Protein AF-A0A2M9ZJU6-F1 (afdb_monomer_lite)

pLDDT: mean 76.6, std 21.66, range [35.5, 98.19]

Organism: NCBI:txid2023191

St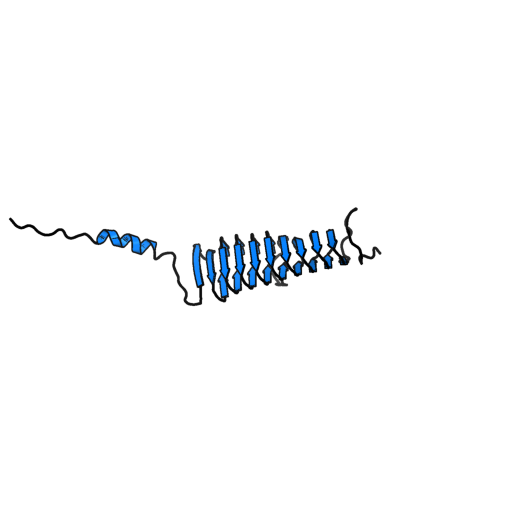ructure (mmCIF, N/CA/C/O backbone):
data_AF-A0A2M9ZJU6-F1
#
_entry.id   AF-A0A2M9ZJU6-F1
#
loop_
_atom_site.group_PDB
_atom_site.id
_atom_site.type_symbol
_atom_site.label_atom_id
_atom_site.label_alt_id
_atom_site.label_comp_id
_atom_site.label_asym_id
_atom_site.label_entity_id
_atom_site.label_seq_id
_atom_site.pdbx_PDB_ins_code
_atom_site.Cartn_x
_atom_site.Cartn_y
_atom_site.Cartn_z
_atom_site.occupancy
_atom_site.B_iso_or_equiv
_atom_site.auth_seq_id
_atom_site.auth_comp_id
_atom_site.auth_asym_id
_atom_site.auth_atom_id
_atom_site.pdbx_PDB_model_num
ATOM 1 N N . MET A 1 1 ? -40.969 -22.665 65.599 1.00 39.91 1 MET A N 1
ATOM 2 C CA . MET A 1 1 ? -39.686 -22.694 64.856 1.00 39.91 1 MET A CA 1
ATOM 3 C C . MET A 1 1 ? -39.986 -22.546 63.367 1.00 39.91 1 MET A C 1
ATOM 5 O O . MET A 1 1 ? -40.631 -23.411 62.797 1.00 39.91 1 MET A O 1
ATOM 9 N N . LYS A 1 2 ? -39.630 -21.402 62.769 1.00 35.53 2 LYS A N 1
ATOM 10 C CA . LYS A 1 2 ? -40.062 -20.954 61.432 1.00 35.53 2 LYS A CA 1
ATOM 11 C C . LYS A 1 2 ? -38.833 -20.944 60.507 1.00 35.53 2 LYS A C 1
ATOM 13 O O . LYS A 1 2 ? -37.994 -20.059 60.640 1.00 35.53 2 LYS A O 1
ATOM 18 N N . LYS A 1 3 ? -38.681 -21.938 59.622 1.00 38.75 3 LYS A N 1
ATOM 19 C CA . LYS A 1 3 ? -37.612 -21.964 58.600 1.00 38.75 3 LYS A CA 1
ATOM 20 C C . LYS A 1 3 ? -38.075 -21.150 57.387 1.00 38.75 3 LYS A C 1
ATOM 22 O O . LYS A 1 3 ? -38.985 -21.572 56.684 1.00 38.75 3 LYS A O 1
ATOM 27 N N . ARG A 1 4 ? -37.481 -19.972 57.163 1.00 35.50 4 ARG A N 1
ATOM 28 C CA . ARG A 1 4 ? -37.633 -19.217 55.905 1.00 35.50 4 ARG A CA 1
ATOM 29 C C . ARG A 1 4 ? -36.643 -19.774 54.868 1.00 35.50 4 ARG A C 1
ATOM 31 O O . ARG A 1 4 ? -35.482 -19.972 55.233 1.00 35.50 4 ARG A O 1
ATOM 38 N N . PRO A 1 5 ? -37.045 -20.021 53.610 1.00 37.78 5 PRO A N 1
ATOM 39 C CA . PRO A 1 5 ? -36.106 -20.352 52.546 1.00 37.78 5 PRO A CA 1
ATOM 40 C C . PRO A 1 5 ? -35.263 -19.124 52.170 1.00 37.78 5 PRO A C 1
ATOM 42 O O . PRO A 1 5 ? -35.738 -17.988 52.189 1.00 37.78 5 PRO A O 1
ATOM 45 N N . LYS A 1 6 ? -33.984 -19.374 51.880 1.00 37.59 6 LYS A N 1
ATOM 46 C CA . LYS A 1 6 ? -32.965 -18.375 51.547 1.00 37.59 6 LYS A CA 1
ATOM 47 C C . LYS A 1 6 ? -33.336 -17.677 50.232 1.00 37.59 6 LYS A C 1
ATOM 49 O O . LYS A 1 6 ? -33.419 -18.334 49.200 1.00 37.59 6 LYS A O 1
ATOM 54 N N . GLN A 1 7 ? -33.537 -16.359 50.272 1.00 43.34 7 GLN A N 1
ATOM 55 C CA . GLN A 1 7 ? -33.565 -15.525 49.070 1.00 43.34 7 GLN A CA 1
ATOM 56 C C . GLN A 1 7 ? -32.164 -15.540 48.451 1.00 43.34 7 GLN A C 1
ATOM 58 O O . GLN A 1 7 ? -31.199 -15.079 49.060 1.00 43.34 7 GLN A O 1
ATOM 63 N N . PHE A 1 8 ? -32.054 -16.127 47.263 1.00 39.31 8 PHE A N 1
ATOM 64 C CA . PHE A 1 8 ? -30.844 -16.090 46.456 1.00 39.31 8 PHE A CA 1
ATOM 65 C C . PHE A 1 8 ? -30.731 -14.678 45.867 1.00 39.31 8 PHE A C 1
ATOM 67 O O . PHE A 1 8 ? -31.590 -14.242 45.104 1.00 39.31 8 PHE A O 1
ATOM 74 N N . SER A 1 9 ? -29.727 -13.930 46.320 1.00 39.28 9 SER A N 1
ATOM 75 C CA . SER A 1 9 ? -29.508 -12.529 45.965 1.00 39.28 9 SER A CA 1
ATOM 76 C C . SER A 1 9 ? -29.064 -12.420 44.504 1.00 39.28 9 SER A C 1
ATOM 78 O O . SER A 1 9 ? -27.919 -12.712 44.166 1.00 39.28 9 SER A O 1
ATOM 80 N N . ILE A 1 10 ? -29.986 -11.995 43.637 1.00 47.38 10 ILE A N 1
ATOM 81 C CA . ILE A 1 10 ? -29.777 -11.718 42.201 1.00 47.38 10 ILE A CA 1
ATOM 82 C C . ILE A 1 10 ? -28.808 -10.530 41.978 1.00 47.38 10 ILE A C 1
ATOM 84 O O . ILE A 1 10 ? -28.356 -10.276 40.863 1.00 47.38 10 ILE A O 1
ATOM 88 N N . THR A 1 11 ? -28.384 -9.848 43.046 1.00 47.59 11 THR A N 1
ATOM 89 C CA . THR A 1 11 ? -27.479 -8.687 43.027 1.00 47.59 11 THR A CA 1
ATOM 90 C C . THR A 1 11 ? -26.082 -8.989 42.462 1.00 47.59 11 THR A C 1
ATOM 92 O O . THR A 1 11 ? -25.372 -8.065 42.079 1.00 47.59 11 THR A O 1
ATOM 95 N N . PHE A 1 12 ? -25.682 -10.261 42.342 1.00 46.25 12 PHE A N 1
ATOM 96 C CA . PHE A 1 12 ? -24.373 -10.640 41.789 1.00 46.25 12 PHE A CA 1
ATOM 97 C C . PHE A 1 12 ? -24.347 -10.818 40.258 1.00 46.25 12 PHE A C 1
ATOM 99 O O . PHE A 1 12 ? -23.269 -10.953 39.688 1.00 46.25 12 PHE A O 1
ATOM 106 N N . LEU A 1 13 ? -25.503 -10.786 39.576 1.00 47.44 13 LEU A N 1
ATOM 107 C CA . LEU A 1 13 ? -25.582 -10.902 38.108 1.00 47.44 13 LEU A CA 1
ATOM 108 C C . LEU A 1 13 ? -25.624 -9.543 37.382 1.00 47.44 13 LEU A C 1
ATOM 110 O O . LEU A 1 13 ? -25.437 -9.483 36.169 1.00 47.44 13 LEU A O 1
ATOM 114 N N . LEU A 1 14 ? -25.848 -8.448 38.116 1.00 51.44 14 LEU A N 1
ATOM 115 C CA . LEU A 1 14 ? -25.952 -7.095 37.563 1.00 51.44 14 LEU A CA 1
ATOM 116 C C . LEU A 1 14 ? -24.627 -6.434 37.112 1.00 51.44 14 LEU A C 1
ATOM 118 O O . LEU A 1 14 ? -24.694 -5.617 36.193 1.00 51.44 14 LEU A O 1
ATOM 122 N N . PRO A 1 15 ? -23.428 -6.745 37.659 1.00 50.91 15 PRO A N 1
ATOM 123 C CA . PRO A 1 15 ? -22.206 -6.090 37.191 1.00 50.91 15 PRO A CA 1
ATOM 124 C C . PRO A 1 15 ? -21.675 -6.677 35.873 1.00 50.91 15 PRO A C 1
ATOM 126 O O . PRO A 1 15 ? -20.896 -6.012 35.196 1.00 50.91 15 PRO A O 1
ATOM 129 N N . LEU A 1 16 ? -22.128 -7.868 35.451 1.00 48.03 16 LEU A N 1
ATOM 130 C CA . LEU A 1 16 ? -21.744 -8.429 34.149 1.00 48.03 16 LEU A CA 1
ATOM 131 C C . LEU A 1 16 ? -22.413 -7.683 32.985 1.00 48.03 16 LEU A C 1
ATOM 133 O O . LEU A 1 16 ? -21.800 -7.507 31.941 1.00 48.03 16 LEU A O 1
ATOM 137 N N . LEU A 1 17 ? -23.639 -7.185 33.174 1.00 48.12 17 LEU A N 1
ATOM 138 C CA . LEU A 1 17 ? -24.369 -6.428 32.151 1.00 48.12 17 LEU A CA 1
ATOM 139 C C . LEU A 1 17 ? -23.789 -5.026 31.908 1.00 48.12 17 LEU A C 1
ATOM 141 O O . LEU A 1 17 ? -23.959 -4.490 30.819 1.00 48.12 17 LEU A O 1
ATOM 145 N N . PHE A 1 18 ? -23.067 -4.432 32.863 1.00 43.22 18 PHE A N 1
ATOM 146 C CA . PHE A 1 18 ? -22.459 -3.109 32.667 1.00 43.22 18 PHE A CA 1
ATOM 147 C C . PHE A 1 18 ? -21.150 -3.145 31.864 1.00 43.22 18 PHE A C 1
ATOM 149 O O . PHE A 1 18 ? -20.876 -2.200 31.131 1.00 43.22 18 PHE A O 1
ATOM 156 N N . ILE A 1 19 ? -20.382 -4.240 31.916 1.00 50.50 19 ILE A N 1
ATOM 157 C CA . ILE A 1 19 ? -19.141 -4.379 31.127 1.00 50.50 19 ILE A CA 1
ATOM 158 C C . ILE A 1 19 ? -19.455 -4.610 29.636 1.00 50.50 19 ILE A C 1
ATOM 160 O O . ILE A 1 19 ? -18.689 -4.208 28.767 1.00 50.50 19 ILE A O 1
ATOM 164 N N . VAL A 1 20 ? -20.619 -5.186 29.318 1.00 45.59 20 VAL A N 1
ATOM 165 C CA . VAL A 1 20 ? -21.027 -5.484 27.930 1.00 45.59 20 VAL A CA 1
ATOM 166 C C . VAL A 1 20 ? -21.628 -4.258 27.218 1.00 45.59 20 VAL A C 1
ATOM 168 O O . VAL A 1 20 ? -21.686 -4.221 25.993 1.00 45.59 20 VAL A O 1
ATOM 171 N N . ASN A 1 21 ? -22.011 -3.210 27.954 1.00 41.12 21 ASN A N 1
ATOM 172 C CA . ASN A 1 21 ? -22.662 -2.021 27.388 1.00 41.12 21 ASN A CA 1
ATOM 173 C C . ASN A 1 21 ? -21.696 -0.922 26.896 1.00 41.12 21 ASN A C 1
ATOM 175 O O . ASN A 1 21 ? -22.155 0.151 26.514 1.00 41.12 21 ASN A O 1
ATOM 179 N N . CYS A 1 22 ? -20.378 -1.169 26.863 1.00 49.16 22 CYS A N 1
ATOM 180 C CA . CYS A 1 22 ? -19.384 -0.161 26.462 1.00 49.16 22 CYS A CA 1
ATOM 181 C C . CYS A 1 22 ? -18.653 -0.449 25.133 1.00 49.16 22 CYS A C 1
ATOM 183 O O . CYS A 1 22 ? -17.723 0.273 24.786 1.00 49.16 22 CYS A O 1
ATOM 185 N N . SER A 1 23 ? -19.007 -1.494 24.368 1.00 46.75 23 SER A N 1
ATOM 186 C CA . SER A 1 23 ? -18.198 -1.850 23.175 1.00 46.75 23 SER A CA 1
ATOM 187 C C . SER A 1 23 ? -18.941 -2.444 21.981 1.00 46.75 23 SER A C 1
ATOM 189 O O . SER A 1 23 ? -18.295 -2.853 21.022 1.00 46.75 23 SER A O 1
ATOM 191 N N . PHE A 1 24 ? -20.271 -2.489 21.987 1.00 44.94 24 PHE A N 1
ATOM 192 C CA . PHE A 1 24 ? -21.028 -3.067 20.875 1.00 44.94 24 PHE A CA 1
ATOM 193 C C . PHE A 1 24 ? -22.092 -2.095 20.379 1.00 44.94 24 PHE A C 1
ATOM 195 O O . PHE A 1 24 ? -23.268 -2.195 20.711 1.00 44.94 24 PHE A O 1
ATOM 202 N N . TRP A 1 25 ? -21.672 -1.148 19.545 1.00 43.72 25 TRP A N 1
ATOM 203 C CA . TRP A 1 25 ? -22.602 -0.478 18.643 1.00 43.72 25 TRP A CA 1
ATOM 204 C C . TRP A 1 25 ? -22.718 -1.325 17.376 1.00 43.72 25 TRP A C 1
ATOM 206 O O . TRP A 1 25 ? -21.943 -1.189 16.432 1.00 43.72 25 TRP A O 1
ATOM 216 N N . VAL A 1 26 ? -23.678 -2.251 17.382 1.00 38.66 26 VAL A N 1
ATOM 217 C CA . VAL A 1 26 ? -24.119 -2.953 16.171 1.00 38.66 26 VAL A CA 1
ATOM 218 C C . VAL A 1 26 ? -24.946 -1.960 15.354 1.00 38.66 26 VAL A C 1
ATOM 220 O O . VAL A 1 26 ? -26.145 -1.815 15.576 1.00 38.66 26 VAL A O 1
ATOM 223 N N . TYR A 1 27 ? -24.313 -1.240 14.429 1.00 46.88 27 TYR A N 1
ATOM 224 C CA . TYR A 1 27 ? -25.054 -0.536 13.383 1.00 46.88 27 TYR A CA 1
ATOM 225 C C . TYR A 1 27 ? -25.528 -1.566 12.349 1.00 46.88 27 TYR A C 1
ATOM 227 O O . TYR A 1 27 ? -24.705 -2.343 11.854 1.00 46.88 27 TYR A O 1
ATOM 235 N N . PRO A 1 28 ? -26.822 -1.602 11.988 1.00 49.47 28 PRO A N 1
ATOM 236 C CA . PRO A 1 28 ? -27.321 -2.532 10.994 1.00 49.47 28 PRO A CA 1
ATOM 237 C C . PRO A 1 28 ? -27.065 -1.971 9.594 1.00 49.47 28 PRO A C 1
ATOM 239 O O . PRO A 1 28 ? -28.001 -1.635 8.891 1.00 49.47 28 PRO A O 1
ATOM 242 N N . GLU A 1 29 ? -25.799 -1.899 9.184 1.00 53.81 29 GLU A N 1
ATOM 243 C CA . GLU A 1 29 ? -25.418 -1.920 7.766 1.00 53.81 29 GLU A CA 1
ATOM 244 C C . GLU A 1 29 ? -24.201 -2.851 7.605 1.00 53.81 29 GLU A C 1
ATOM 246 O O . GLU A 1 29 ? -23.057 -2.446 7.420 1.00 53.81 29 GLU A O 1
ATOM 251 N N . TYR A 1 30 ? -24.496 -4.149 7.745 1.00 59.47 30 TYR A N 1
ATOM 252 C CA . TYR A 1 30 ? -23.710 -5.310 7.300 1.00 59.47 30 TYR A CA 1
ATOM 253 C C . TYR A 1 30 ? -22.305 -5.528 7.898 1.00 59.47 30 TYR A C 1
ATOM 255 O O . TYR A 1 30 ? -21.437 -6.054 7.198 1.00 59.47 30 TYR A O 1
ATOM 263 N N . GLY A 1 31 ? -22.057 -5.202 9.173 1.00 68.56 31 GLY A N 1
ATOM 264 C CA . GLY A 1 31 ? -20.740 -5.447 9.777 1.00 68.56 31 GLY A CA 1
ATOM 265 C C . GLY A 1 31 ? -20.653 -5.430 11.307 1.00 68.56 31 GLY A C 1
ATOM 266 O O . GLY A 1 31 ? -21.562 -4.972 11.992 1.00 68.56 31 GLY A O 1
ATOM 267 N N . VAL A 1 32 ? -19.528 -5.924 11.836 1.00 84.56 32 VAL A N 1
ATOM 268 C CA . VAL A 1 32 ? -19.136 -5.881 13.255 1.00 84.56 32 VAL A CA 1
ATOM 269 C C . VAL A 1 32 ? -17.906 -4.993 13.393 1.00 84.56 32 VAL A C 1
ATOM 271 O O . VAL A 1 32 ? -16.879 -5.263 12.773 1.00 84.56 32 VAL A O 1
ATOM 274 N N . ARG A 1 33 ? -17.982 -3.959 14.234 1.00 86.19 33 ARG A N 1
ATOM 275 C CA . ARG A 1 33 ? -16.855 -3.059 14.509 1.00 86.19 33 ARG A CA 1
ATOM 276 C C . ARG A 1 33 ? -16.560 -3.019 15.999 1.00 86.19 33 ARG A C 1
ATOM 278 O O . ARG A 1 33 ? -17.483 -2.904 16.800 1.00 86.19 33 ARG A O 1
ATOM 285 N N . VAL A 1 34 ? -15.284 -3.107 16.359 1.00 89.81 34 VAL A N 1
ATOM 286 C CA . VAL A 1 34 ? -14.816 -3.054 17.747 1.00 89.81 34 VAL A CA 1
ATOM 287 C C . VAL A 1 34 ? -13.964 -1.797 17.921 1.00 89.81 34 VAL A C 1
ATOM 289 O O . VAL A 1 34 ? -12.799 -1.791 17.504 1.00 89.81 34 VAL A O 1
ATOM 292 N N . PRO A 1 35 ? -14.528 -0.722 18.495 1.00 90.06 35 PRO A N 1
ATOM 293 C CA . PRO A 1 35 ? -13.778 0.486 18.800 1.00 90.06 35 PRO A CA 1
ATOM 294 C C . PRO A 1 35 ? -12.870 0.267 20.018 1.00 90.06 35 PRO A C 1
ATOM 296 O O . PRO A 1 35 ? -13.228 -0.450 20.951 1.00 90.06 35 PRO A O 1
ATOM 299 N N . VAL A 1 36 ? -11.703 0.910 20.016 1.00 89.75 36 VAL A N 1
ATOM 300 C CA . VAL A 1 36 ? -10.786 0.974 21.176 1.00 89.75 36 VAL A CA 1
ATOM 301 C C . VAL A 1 36 ? -10.593 2.397 21.692 1.00 89.75 36 VAL A C 1
ATOM 303 O O . VAL A 1 36 ? -1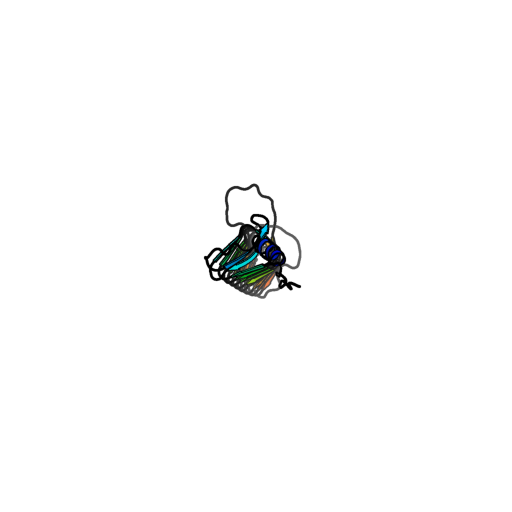0.285 2.589 22.864 1.00 89.75 36 VAL A O 1
ATOM 306 N N . ALA A 1 37 ? -10.794 3.387 20.825 1.00 89.12 37 ALA A N 1
ATOM 307 C CA . ALA A 1 37 ? -10.833 4.805 21.150 1.00 89.12 37 ALA A CA 1
ATOM 308 C C . ALA A 1 37 ? -11.712 5.527 20.118 1.00 89.12 37 ALA A C 1
ATOM 310 O O . ALA A 1 37 ? -12.090 4.940 19.099 1.00 89.12 37 ALA A O 1
ATOM 311 N N . ASP A 1 38 ? -12.021 6.799 20.357 1.00 86.12 38 ASP A N 1
ATOM 312 C CA . ASP A 1 38 ? -12.810 7.603 19.423 1.00 86.12 38 ASP A CA 1
ATOM 313 C C . ASP A 1 38 ? -12.154 7.635 18.035 1.00 86.12 38 ASP A C 1
ATOM 315 O O . ASP A 1 38 ? -11.010 8.058 17.869 1.00 86.12 38 ASP A O 1
ATOM 319 N N . GLY A 1 39 ? -12.878 7.136 17.028 1.00 83.81 39 GLY A N 1
ATOM 320 C CA . GLY A 1 39 ? -12.398 7.054 15.644 1.00 83.81 39 GLY A CA 1
ATOM 321 C C . GLY A 1 39 ? -11.331 5.983 15.379 1.00 83.81 39 GLY A C 1
ATOM 322 O O . GLY A 1 39 ? -10.830 5.914 14.255 1.00 83.81 39 GLY A O 1
ATOM 323 N N . VAL A 1 40 ? -10.992 5.148 16.370 1.00 90.25 40 VAL A N 1
ATOM 324 C CA . VAL A 1 40 ? -10.006 4.065 16.249 1.00 90.25 40 VAL A CA 1
ATOM 325 C C . VAL A 1 40 ? -10.673 2.711 16.465 1.00 90.25 40 VAL A C 1
ATOM 327 O O . VAL A 1 40 ? -11.151 2.392 17.556 1.00 90.25 40 VAL A O 1
ATOM 330 N N . GLU A 1 41 ? -10.650 1.883 15.428 1.00 91.62 41 GLU A N 1
ATOM 331 C CA . GLU A 1 41 ? -11.219 0.537 15.435 1.00 91.62 41 GLU A CA 1
ATOM 332 C C . GLU A 1 41 ? -10.104 -0.517 15.465 1.00 91.62 41 GLU A C 1
ATOM 334 O O . GLU A 1 41 ? -9.176 -0.475 14.657 1.00 91.62 41 GLU A O 1
ATOM 339 N N . ALA A 1 42 ? -10.188 -1.481 16.386 1.00 92.25 42 ALA A N 1
ATOM 340 C CA . ALA A 1 42 ? -9.279 -2.631 16.422 1.00 92.25 42 ALA A CA 1
ATOM 341 C C . ALA A 1 42 ? -9.736 -3.762 15.493 1.00 92.25 42 ALA A C 1
ATOM 343 O O . ALA A 1 42 ? -8.916 -4.514 14.964 1.00 92.25 42 ALA A O 1
ATOM 344 N N . LEU A 1 43 ? -11.047 -3.882 15.285 1.00 92.62 43 LEU A N 1
ATOM 345 C CA . LEU A 1 43 ? -11.638 -4.841 14.362 1.00 92.62 43 LEU A CA 1
ATOM 346 C C . LEU A 1 43 ? -12.725 -4.153 13.543 1.00 92.62 43 LEU A C 1
ATOM 348 O O . LEU A 1 43 ? -13.635 -3.562 14.120 1.00 92.62 43 LEU A O 1
ATOM 352 N N . ASN A 1 44 ? -12.662 -4.278 12.221 1.00 91.69 44 ASN A N 1
ATOM 353 C CA . ASN A 1 44 ? -13.747 -3.894 11.321 1.00 91.69 44 ASN A CA 1
ATOM 354 C C . ASN A 1 44 ? -14.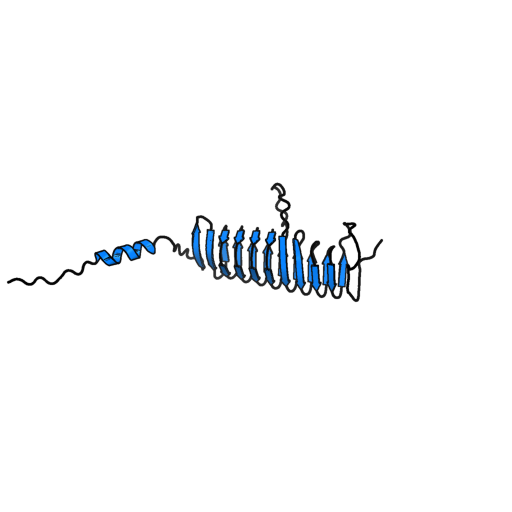062 -5.054 10.374 1.00 91.69 44 ASN A C 1
ATOM 356 O O . ASN A 1 44 ? -13.339 -5.299 9.412 1.00 91.69 44 ASN A O 1
ATOM 360 N N . LEU A 1 45 ? -15.153 -5.755 10.648 1.00 92.00 45 LEU A N 1
ATOM 361 C CA . LEU A 1 45 ? -15.732 -6.756 9.767 1.00 92.00 45 LEU A CA 1
ATOM 362 C C . LEU A 1 45 ? -16.904 -6.126 9.025 1.00 92.00 45 LEU A C 1
ATOM 364 O O . LEU A 1 45 ? -17.838 -5.650 9.661 1.00 92.00 45 LEU A O 1
ATOM 368 N N . ASN A 1 46 ? -16.902 -6.163 7.700 1.00 88.75 46 ASN A N 1
ATOM 369 C CA . ASN A 1 46 ? -18.040 -5.749 6.884 1.00 88.75 46 ASN A CA 1
ATOM 370 C C . ASN A 1 46 ? -18.275 -6.760 5.760 1.00 88.75 46 ASN A C 1
ATOM 372 O O . ASN A 1 46 ? -17.348 -7.408 5.292 1.00 88.75 46 ASN A O 1
ATOM 376 N N . LEU A 1 47 ? -19.523 -6.939 5.334 1.00 86.62 47 LEU A N 1
ATOM 377 C CA . LEU A 1 47 ? -19.834 -7.861 4.243 1.00 86.62 47 LEU A CA 1
ATOM 378 C C . LEU A 1 47 ? -19.568 -7.208 2.883 1.00 86.62 47 LEU A C 1
ATOM 380 O O . LEU A 1 47 ? -18.894 -7.782 2.034 1.00 86.62 47 LEU A O 1
ATOM 384 N N . ILE A 1 48 ? -20.107 -6.002 2.688 1.00 87.50 48 ILE A N 1
ATOM 385 C CA . ILE A 1 48 ? -20.091 -5.300 1.399 1.00 87.50 48 ILE A CA 1
ATOM 386 C C . ILE A 1 48 ? -19.216 -4.055 1.478 1.00 87.50 48 ILE A C 1
ATOM 388 O O . ILE A 1 48 ? -18.339 -3.886 0.638 1.00 87.50 48 ILE A O 1
ATOM 392 N N . TYR A 1 49 ? -19.448 -3.196 2.470 1.00 88.44 49 TYR A N 1
ATOM 393 C CA . TYR A 1 49 ? -18.786 -1.903 2.583 1.00 88.44 49 TYR A CA 1
ATOM 394 C C . TYR A 1 49 ? -18.536 -1.545 4.046 1.00 88.44 49 TYR A C 1
ATOM 396 O O . TYR A 1 49 ? -19.449 -1.589 4.872 1.00 88.44 49 TYR A O 1
ATOM 404 N N . GLY A 1 50 ? -17.307 -1.153 4.364 1.00 86.00 50 GLY A N 1
ATOM 405 C CA . GLY A 1 50 ? -16.922 -0.640 5.670 1.00 86.00 50 GLY A CA 1
ATOM 406 C C . GLY A 1 50 ? -16.031 0.582 5.527 1.00 86.00 50 GLY A C 1
ATOM 407 O O . GLY A 1 50 ? -14.992 0.525 4.876 1.00 86.00 50 GLY A O 1
ATOM 408 N N . LYS A 1 51 ? -16.428 1.677 6.180 1.00 90.88 51 LYS A N 1
ATOM 409 C CA . LYS A 1 51 ? -15.648 2.913 6.276 1.00 90.88 51 LYS A CA 1
ATOM 410 C C . LYS A 1 51 ? -15.253 3.177 7.721 1.00 90.88 51 LYS A C 1
ATOM 412 O O . LYS A 1 51 ? -16.132 3.229 8.585 1.00 90.88 51 LYS A O 1
ATOM 417 N N . SER A 1 52 ? -13.965 3.400 7.946 1.00 90.88 52 SER A N 1
ATOM 418 C CA . SER A 1 52 ? -13.380 3.696 9.257 1.00 90.88 52 SER A CA 1
ATOM 419 C C . SER A 1 52 ? -12.446 4.889 9.148 1.00 90.88 52 SER A C 1
ATOM 421 O O . SER A 1 52 ? -11.802 5.069 8.126 1.00 90.88 52 SER A O 1
ATOM 423 N N . HIS A 1 53 ? -12.311 5.693 10.196 1.00 92.81 53 HIS A N 1
ATOM 424 C CA . HIS A 1 53 ? -11.302 6.752 10.181 1.00 92.81 53 HIS A CA 1
ATOM 425 C C . HIS A 1 53 ? -9.906 6.133 10.351 1.00 92.81 53 HIS A C 1
ATOM 427 O O . HIS A 1 53 ? -9.095 6.123 9.424 1.00 92.81 53 HIS A O 1
ATOM 433 N N . THR A 1 54 ? -9.668 5.499 11.499 1.00 94.12 54 THR A N 1
ATOM 434 C CA . THR A 1 54 ? -8.410 4.818 11.806 1.00 94.12 54 THR A CA 1
ATOM 435 C C . THR A 1 54 ? -8.670 3.361 12.166 1.00 94.12 54 THR A C 1
ATOM 437 O O . THR A 1 54 ? -9.500 3.063 13.023 1.00 94.12 54 THR A O 1
ATOM 440 N N . ILE A 1 55 ? -7.933 2.444 11.545 1.00 94.94 55 ILE A N 1
ATOM 441 C CA . ILE A 1 55 ? -7.927 1.024 11.910 1.00 94.94 55 ILE A CA 1
ATOM 442 C C . ILE A 1 55 ? -6.585 0.719 12.563 1.00 94.94 55 ILE A C 1
ATOM 444 O O . ILE A 1 55 ? -5.555 0.820 11.906 1.00 94.94 55 ILE A O 1
ATOM 448 N N . ALA A 1 56 ? -6.593 0.341 13.835 1.00 96.38 56 ALA A N 1
ATOM 449 C CA . ALA A 1 56 ? -5.420 -0.092 14.589 1.00 96.38 56 ALA A CA 1
ATOM 450 C C . ALA A 1 56 ? -5.559 -1.580 14.938 1.00 96.38 56 ALA A C 1
ATOM 452 O O . ALA A 1 56 ? -5.761 -1.956 16.092 1.00 96.38 56 ALA A O 1
ATOM 453 N N . GLY A 1 57 ? -5.531 -2.428 13.912 1.00 95.12 57 GLY A N 1
ATOM 454 C CA . GLY A 1 57 ? -5.791 -3.855 14.046 1.00 95.12 57 GLY A CA 1
ATOM 455 C C . GLY A 1 57 ? -6.128 -4.497 12.709 1.00 95.12 57 GLY A C 1
ATOM 456 O O . GLY A 1 57 ? -5.348 -4.393 11.766 1.00 95.12 57 GLY A O 1
ATOM 457 N N . VAL A 1 58 ? -7.265 -5.186 12.623 1.00 96.12 58 VAL A N 1
ATOM 458 C CA . VAL A 1 58 ? -7.634 -5.972 11.437 1.00 96.12 58 VAL A CA 1
ATOM 459 C C . VAL A 1 58 ? -8.956 -5.496 10.856 1.00 96.12 58 VAL A C 1
ATOM 461 O O . VAL A 1 58 ? -9.931 -5.288 11.574 1.00 96.12 58 VAL A O 1
ATOM 464 N N . SER A 1 59 ? -9.017 -5.376 9.535 1.00 95.81 59 SER A N 1
ATOM 465 C CA . SER A 1 59 ? -10.261 -5.139 8.818 1.00 95.81 59 SER A CA 1
ATOM 466 C C . SER A 1 59 ? -10.452 -6.162 7.706 1.00 95.81 59 SER A C 1
ATOM 468 O O . SER A 1 59 ? -9.526 -6.450 6.949 1.00 95.81 59 SER A O 1
ATOM 470 N N . VAL A 1 60 ? -11.643 -6.755 7.649 1.00 96.06 60 VAL A N 1
ATOM 471 C CA . VAL A 1 60 ? -12.010 -7.780 6.669 1.00 96.06 60 VAL A CA 1
ATOM 472 C C . VAL A 1 60 ? -13.356 -7.427 6.058 1.00 96.06 60 VAL A C 1
ATOM 474 O O . VAL A 1 60 ? -14.317 -7.191 6.790 1.00 96.06 60 VAL A O 1
ATOM 477 N N . GLY A 1 61 ? -13.447 -7.447 4.730 1.00 92.81 61 GLY A N 1
ATOM 478 C CA . GLY A 1 61 ? -14.724 -7.240 4.060 1.00 92.81 61 GLY A CA 1
ATOM 479 C C . GLY A 1 61 ? -14.657 -7.062 2.555 1.00 92.81 61 GLY A C 1
ATOM 480 O O . GLY A 1 61 ? -13.594 -7.197 1.962 1.00 92.81 61 GLY A O 1
ATOM 481 N N . GLY A 1 62 ? -15.798 -6.801 1.917 1.00 92.50 62 GLY A N 1
ATOM 482 C CA . GLY A 1 62 ? -15.865 -6.582 0.471 1.00 92.50 62 GLY A CA 1
ATOM 483 C C . GLY A 1 62 ? -15.072 -5.342 0.051 1.00 92.50 62 GLY A C 1
ATOM 484 O O . GLY A 1 62 ? -14.062 -5.449 -0.646 1.00 92.50 62 GLY A O 1
ATOM 485 N N . PHE A 1 63 ? -15.516 -4.178 0.515 1.00 93.75 63 PHE A N 1
ATOM 486 C CA . PHE A 1 63 ? -14.892 -2.881 0.286 1.00 93.75 63 PHE A CA 1
ATOM 487 C C . PHE A 1 63 ? -14.494 -2.254 1.624 1.00 93.75 63 PHE A C 1
ATOM 489 O O . PHE A 1 63 ? -15.357 -1.925 2.437 1.00 93.75 63 PHE A O 1
ATOM 496 N N . ASN A 1 64 ? -13.194 -2.064 1.846 1.00 93.81 64 ASN A N 1
ATOM 497 C CA . ASN A 1 64 ? -12.663 -1.486 3.080 1.00 93.81 64 ASN A CA 1
ATOM 498 C C . ASN A 1 64 ? -12.044 -0.111 2.813 1.00 93.81 64 ASN A C 1
ATOM 500 O O . ASN A 1 64 ? -10.979 -0.022 2.204 1.00 93.81 64 ASN A O 1
ATOM 504 N N . GLU A 1 65 ? -12.640 0.952 3.341 1.00 94.44 65 GLU A N 1
ATOM 505 C CA . GLU A 1 65 ? -12.127 2.322 3.262 1.00 94.44 65 GLU A CA 1
ATOM 506 C C . GLU A 1 65 ? -11.615 2.780 4.628 1.00 94.44 65 GLU A C 1
ATOM 508 O O . GLU A 1 65 ? -12.321 2.664 5.633 1.00 94.44 65 GLU A O 1
ATOM 513 N N . SER A 1 66 ? -10.398 3.328 4.686 1.00 93.56 66 SER A N 1
ATOM 514 C CA . SER A 1 66 ? -10.009 4.130 5.847 1.00 93.56 66 SER A CA 1
ATOM 515 C C . SER A 1 66 ? -9.086 5.297 5.540 1.00 93.56 66 SER A C 1
ATOM 517 O O . SER A 1 66 ? -8.449 5.339 4.493 1.00 93.56 66 SER A O 1
ATOM 519 N N . ASP A 1 67 ? -8.991 6.252 6.460 1.00 94.69 67 ASP A N 1
ATOM 520 C CA . ASP A 1 67 ? -7.982 7.305 6.355 1.00 94.69 67 ASP A CA 1
ATOM 521 C C . ASP A 1 67 ? -6.611 6.757 6.759 1.00 94.69 67 ASP A C 1
ATOM 523 O O . ASP A 1 67 ? -5.643 6.901 6.018 1.00 94.69 67 ASP A O 1
ATOM 527 N N . SER A 1 68 ? -6.532 6.049 7.885 1.00 94.88 68 SER A N 1
ATOM 528 C CA . SER A 1 68 ? -5.286 5.438 8.356 1.00 94.88 68 SER A CA 1
ATOM 529 C C . SER A 1 68 ? -5.474 3.961 8.694 1.00 94.88 68 SER A C 1
ATOM 531 O O . SER A 1 68 ? -6.473 3.565 9.298 1.00 94.88 68 SER A O 1
ATOM 533 N N . LEU A 1 69 ? -4.514 3.130 8.301 1.00 96.19 69 LEU A N 1
ATOM 534 C CA . LEU A 1 69 ? -4.409 1.725 8.684 1.00 96.19 69 LEU A CA 1
ATOM 535 C C . LEU A 1 69 ? -3.083 1.502 9.410 1.00 96.19 69 LEU A C 1
ATOM 537 O O . LEU A 1 69 ? -2.028 1.808 8.873 1.00 96.19 69 LEU A O 1
ATOM 541 N N . TYR A 1 70 ? -3.154 0.894 10.585 1.00 96.75 70 TYR A N 1
ATOM 542 C CA . TYR A 1 70 ? -2.043 0.368 11.364 1.00 96.75 70 TYR A CA 1
ATOM 543 C C . TYR A 1 70 ? -2.350 -1.098 11.677 1.00 96.75 70 TYR A C 1
ATOM 545 O O . TYR A 1 70 ? -2.964 -1.408 12.698 1.00 96.75 70 TYR A O 1
ATOM 553 N N . GLY A 1 71 ? -1.995 -2.006 10.768 1.00 96.50 71 GLY A N 1
ATOM 554 C CA . GLY A 1 71 ? -2.291 -3.432 10.925 1.00 96.50 71 GLY A CA 1
ATOM 555 C C . GLY A 1 71 ? -2.567 -4.142 9.605 1.00 96.50 71 GLY A C 1
ATOM 556 O O . GLY A 1 71 ? -1.733 -4.096 8.705 1.00 96.50 71 GLY A O 1
ATOM 557 N N . ALA A 1 72 ? -3.699 -4.841 9.494 1.00 97.69 72 ALA A N 1
ATOM 558 C CA . ALA A 1 72 ? -4.020 -5.657 8.328 1.00 97.69 72 ALA A CA 1
ATOM 559 C C . ALA A 1 72 ? -5.398 -5.348 7.726 1.00 97.69 72 ALA A C 1
ATOM 561 O O . ALA A 1 72 ? -6.386 -5.221 8.447 1.00 97.69 72 ALA A O 1
ATOM 562 N N . LYS A 1 73 ? -5.478 -5.297 6.394 1.00 97.44 73 LYS A N 1
ATOM 563 C CA . LYS A 1 73 ? -6.736 -5.269 5.634 1.00 97.44 73 LYS A CA 1
ATOM 564 C C . LYS A 1 73 ? -6.825 -6.455 4.686 1.00 97.44 73 LYS A C 1
ATOM 566 O O . LYS A 1 73 ? -5.870 -6.738 3.967 1.00 97.44 73 LYS A O 1
ATOM 571 N N . VAL A 1 74 ? -7.982 -7.105 4.649 1.00 97.56 74 VAL A N 1
ATOM 572 C CA . VAL A 1 74 ? -8.297 -8.168 3.693 1.00 97.56 74 VAL A CA 1
ATOM 573 C C . VAL A 1 74 ? -9.635 -7.862 3.036 1.00 97.56 74 VAL A C 1
ATOM 575 O O . VAL A 1 74 ? -10.648 -7.720 3.718 1.00 97.56 74 VAL A O 1
ATOM 578 N N . GLY A 1 75 ? -9.669 -7.787 1.711 1.00 95.31 75 GLY A N 1
ATOM 579 C CA . GLY A 1 75 ? -10.926 -7.542 1.018 1.00 95.31 75 GLY A CA 1
ATOM 580 C C . GLY A 1 75 ? -10.867 -7.644 -0.486 1.00 95.31 75 GLY A C 1
ATOM 581 O O . GLY A 1 75 ? -9.830 -7.957 -1.051 1.00 95.31 75 GLY A O 1
ATOM 582 N N . VAL A 1 76 ? -11.989 -7.401 -1.157 1.00 96.69 76 VAL A N 1
ATOM 583 C CA . VAL A 1 76 ? -12.001 -7.328 -2.626 1.00 96.69 76 VAL A CA 1
ATOM 584 C C . VAL A 1 76 ? -11.326 -6.032 -3.058 1.00 96.69 76 VAL A C 1
ATOM 586 O O . VAL A 1 76 ? -10.423 -6.055 -3.893 1.00 96.69 76 VAL A O 1
ATOM 589 N N . ILE A 1 77 ? -11.729 -4.922 -2.440 1.00 96.31 77 ILE A N 1
ATOM 590 C CA . ILE A 1 77 ? -11.164 -3.597 -2.671 1.00 96.31 77 ILE A CA 1
ATOM 591 C C . ILE A 1 77 ? -10.774 -2.993 -1.323 1.00 96.31 77 ILE A C 1
ATOM 593 O O . ILE A 1 77 ? -11.580 -2.949 -0.393 1.00 96.31 77 ILE A O 1
ATOM 597 N N . ASN A 1 78 ? -9.543 -2.507 -1.222 1.00 97.00 78 ASN A N 1
ATOM 598 C CA . ASN A 1 78 ? -9.040 -1.824 -0.040 1.00 97.00 78 ASN A CA 1
ATOM 599 C C . ASN A 1 78 ? -8.571 -0.423 -0.428 1.00 97.00 78 ASN A C 1
ATOM 601 O O . ASN A 1 78 ? -7.688 -0.285 -1.268 1.00 97.00 78 ASN A O 1
ATOM 605 N N . PHE A 1 79 ? -9.105 0.603 0.225 1.00 95.75 79 PHE A N 1
ATOM 606 C CA . PHE A 1 79 ? -8.665 1.988 0.099 1.00 95.75 79 PHE A CA 1
ATOM 607 C C . PHE A 1 79 ? -8.122 2.485 1.441 1.00 95.75 79 PHE A C 1
ATOM 609 O O . PHE A 1 79 ? -8.762 2.301 2.484 1.00 95.75 79 PHE A O 1
ATOM 616 N N . SER A 1 80 ? -6.941 3.104 1.433 1.00 94.00 80 SER A N 1
ATOM 617 C CA . SER A 1 80 ? -6.378 3.770 2.615 1.00 94.00 80 SER A CA 1
ATOM 618 C C . SER A 1 80 ? -5.638 5.044 2.227 1.00 94.00 80 SER A C 1
ATOM 620 O O . SER A 1 80 ? -4.780 4.971 1.362 1.00 94.00 80 SER A O 1
ATOM 622 N N . LYS A 1 81 ? -5.845 6.195 2.874 1.00 93.06 81 LYS A N 1
ATOM 623 C CA . LYS A 1 81 ? -4.936 7.332 2.601 1.00 93.06 81 LYS A CA 1
ATOM 624 C C . LYS A 1 81 ? -3.525 7.006 3.075 1.00 93.06 81 LYS A C 1
ATOM 626 O O . LYS A 1 81 ? -2.574 7.075 2.307 1.00 93.06 81 LYS A O 1
ATOM 631 N N . GLU A 1 82 ? -3.399 6.545 4.313 1.00 92.62 82 GLU A N 1
ATOM 632 C CA . GLU A 1 82 ? -2.147 6.040 4.861 1.00 92.62 82 GLU A CA 1
ATOM 633 C C . GLU A 1 82 ? -2.298 4.575 5.278 1.00 92.62 82 GLU A C 1
ATOM 635 O O . GLU A 1 82 ? -3.134 4.230 6.110 1.00 92.62 82 GLU A O 1
ATOM 640 N N . SER A 1 83 ? -1.482 3.698 4.703 1.00 94.38 83 SER A N 1
ATOM 641 C CA . SER A 1 83 ? -1.470 2.270 4.999 1.00 94.38 83 SER A CA 1
ATOM 642 C C . SER A 1 83 ? -0.139 1.866 5.609 1.00 94.38 83 SER A C 1
ATOM 644 O O . SER A 1 83 ? 0.860 1.831 4.906 1.00 94.38 83 SER A O 1
ATOM 646 N N . TYR A 1 84 ? -0.133 1.503 6.887 1.00 96.06 84 TYR A N 1
ATOM 647 C CA . TYR A 1 84 ? 1.014 0.951 7.602 1.00 96.06 84 TYR A CA 1
ATOM 648 C C . TYR A 1 84 ? 0.706 -0.499 7.997 1.00 96.06 84 TYR A C 1
ATOM 650 O O . TYR A 1 84 ? 0.026 -0.760 8.991 1.00 96.06 84 TYR A O 1
ATOM 658 N N . GLY A 1 85 ? 1.196 -1.458 7.212 1.00 96.31 85 GLY A N 1
ATOM 659 C CA . GLY A 1 85 ? 1.071 -2.882 7.512 1.00 96.3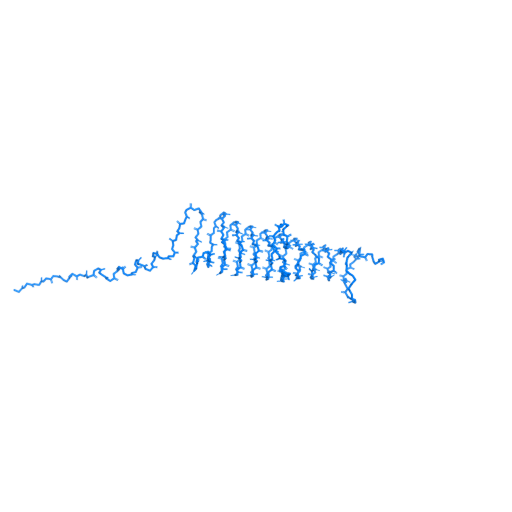1 85 GLY A CA 1
ATOM 660 C C . GLY A 1 85 ? 0.804 -3.749 6.287 1.00 96.31 85 GLY A C 1
ATOM 661 O O . GLY A 1 85 ? 1.504 -3.635 5.285 1.00 96.31 85 GLY A O 1
ATOM 662 N N . VAL A 1 86 ? -0.152 -4.672 6.389 1.00 98.00 86 VAL A N 1
ATOM 663 C CA . VAL A 1 86 ? -0.423 -5.684 5.358 1.00 98.00 86 VAL A CA 1
ATOM 664 C C . VAL A 1 86 ? -1.779 -5.434 4.712 1.00 98.00 86 VAL A C 1
ATOM 666 O O . VAL A 1 86 ? -2.793 -5.342 5.396 1.00 98.00 86 VAL A O 1
ATOM 669 N N . THR A 1 87 ? -1.832 -5.375 3.388 1.00 98.06 87 THR A N 1
ATOM 670 C CA . THR A 1 87 ? -3.096 -5.309 2.649 1.00 98.06 87 THR A CA 1
ATOM 671 C C . THR A 1 87 ? -3.167 -6.443 1.641 1.00 98.06 87 THR A C 1
ATOM 673 O O . THR A 1 87 ? -2.199 -6.723 0.933 1.00 98.06 87 THR A O 1
ATOM 676 N N . VAL A 1 88 ? -4.303 -7.130 1.610 1.00 98.19 88 VAL A N 1
ATOM 677 C CA . V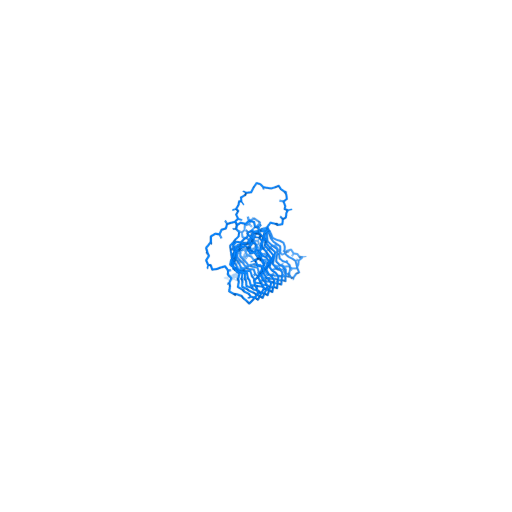AL A 1 88 ? -4.564 -8.236 0.692 1.00 98.19 88 VAL A CA 1
ATOM 678 C C . VAL A 1 88 ? -5.906 -7.998 0.019 1.00 98.19 88 VAL A C 1
ATOM 680 O O . VAL A 1 88 ? -6.924 -7.855 0.698 1.00 98.19 88 VAL A O 1
ATOM 683 N N . GLY A 1 89 ? -5.927 -7.977 -1.310 1.00 97.00 89 GLY A N 1
ATOM 684 C CA . GLY A 1 89 ? -7.177 -7.844 -2.047 1.00 97.00 89 GLY A CA 1
ATOM 685 C C . GLY A 1 89 ? -7.034 -7.827 -3.552 1.00 97.00 89 GLY A C 1
ATOM 686 O O . GLY A 1 89 ? -5.927 -7.845 -4.063 1.00 97.00 89 GLY A O 1
ATOM 687 N N . LEU A 1 90 ? -8.142 -7.813 -4.293 1.00 97.62 90 LEU A N 1
ATOM 688 C CA . LEU A 1 90 ? -8.054 -7.724 -5.754 1.00 97.62 90 LEU A CA 1
ATOM 689 C C . LEU A 1 90 ? -7.512 -6.357 -6.172 1.00 97.62 90 LEU A C 1
ATOM 691 O O . LEU A 1 90 ? -6.653 -6.289 -7.047 1.00 97.62 90 LEU A O 1
ATOM 695 N N . HIS A 1 91 ? -7.970 -5.296 -5.510 1.00 97.69 91 HIS A N 1
ATOM 696 C CA . HIS A 1 91 ? -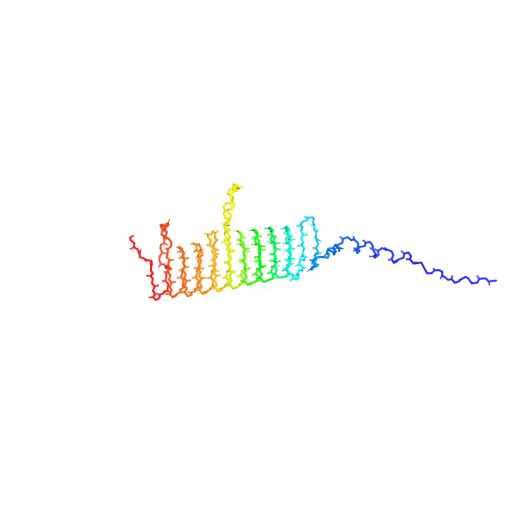7.549 -3.926 -5.773 1.00 97.69 91 HIS A CA 1
ATOM 697 C C . HIS A 1 91 ? -7.187 -3.221 -4.469 1.00 97.69 91 HIS A C 1
ATOM 699 O O . HIS A 1 91 ? -8.044 -2.999 -3.616 1.00 97.69 91 HIS A O 1
ATOM 705 N N . ASN A 1 92 ? -5.916 -2.873 -4.306 1.00 96.81 92 ASN A N 1
ATOM 706 C CA . ASN A 1 92 ? -5.435 -2.114 -3.158 1.00 96.81 92 ASN A CA 1
ATOM 707 C C . ASN A 1 92 ? -5.034 -0.717 -3.623 1.00 96.81 92 ASN A C 1
ATOM 709 O O . ASN A 1 92 ? -4.195 -0.595 -4.507 1.00 96.81 92 ASN A O 1
ATOM 713 N N . ILE A 1 93 ? -5.602 0.319 -3.017 1.00 95.12 93 ILE A N 1
ATOM 714 C CA . ILE A 1 93 ? -5.329 1.724 -3.317 1.00 95.12 93 ILE A CA 1
ATOM 715 C C . ILE A 1 93 ? -4.822 2.383 -2.039 1.00 95.12 93 ILE A C 1
ATOM 717 O O . ILE A 1 93 ? -5.492 2.323 -1.001 1.00 95.12 93 ILE A O 1
ATOM 721 N N . ALA A 1 94 ? -3.654 3.022 -2.104 1.00 92.81 94 ALA A N 1
ATOM 722 C CA . ALA A 1 94 ? -3.166 3.832 -1.002 1.00 92.81 94 ALA A CA 1
ATOM 723 C C . ALA A 1 94 ? -2.459 5.120 -1.429 1.00 92.81 94 ALA A C 1
ATOM 725 O O . ALA A 1 94 ? -1.611 5.095 -2.307 1.00 92.81 94 ALA A O 1
ATOM 726 N N . GLU A 1 95 ? -2.735 6.256 -0.787 1.00 91.12 95 GLU A N 1
ATOM 727 C CA . GLU A 1 95 ? -1.980 7.484 -1.108 1.00 91.12 95 GLU A CA 1
ATOM 728 C C . GLU A 1 95 ? -0.537 7.399 -0.592 1.00 91.12 95 GLU A C 1
ATOM 730 O O . GLU A 1 95 ? 0.404 7.849 -1.249 1.00 91.12 95 GLU A O 1
ATOM 735 N N . ARG A 1 96 ? -0.368 6.769 0.574 1.00 89.25 96 ARG A N 1
ATOM 736 C CA . ARG A 1 96 ? 0.911 6.385 1.163 1.00 89.25 96 ARG A CA 1
ATOM 737 C C . ARG A 1 96 ? 0.834 4.968 1.704 1.00 89.25 96 ARG A C 1
ATOM 739 O O . ARG A 1 96 ? -0.034 4.650 2.514 1.00 89.25 96 ARG A O 1
ATOM 746 N N . ALA A 1 97 ? 1.807 4.155 1.336 1.00 91.56 97 ALA A N 1
ATOM 747 C CA . ALA A 1 97 ? 1.878 2.754 1.685 1.00 91.56 97 ALA A CA 1
ATOM 748 C C . ALA A 1 97 ? 3.237 2.407 2.307 1.00 91.56 97 ALA A C 1
ATOM 750 O O . ALA A 1 97 ? 4.305 2.656 1.743 1.00 91.56 97 ALA A O 1
ATOM 751 N N . VAL A 1 98 ? 3.196 1.818 3.497 1.00 94.00 98 VAL A N 1
ATOM 752 C CA . VAL A 1 98 ? 4.338 1.231 4.186 1.00 94.00 98 VAL A CA 1
ATOM 753 C C . VAL A 1 98 ? 3.988 -0.193 4.590 1.00 94.00 98 VAL A C 1
ATOM 755 O O . VAL A 1 98 ? 3.088 -0.406 5.399 1.00 94.00 98 VAL A O 1
ATOM 758 N N . GLY A 1 99 ? 4.719 -1.173 4.063 1.00 95.00 99 GLY A N 1
ATOM 759 C CA . GLY A 1 99 ? 4.524 -2.585 4.398 1.00 95.00 99 GLY A CA 1
ATOM 760 C C . GLY A 1 99 ? 4.304 -3.481 3.182 1.00 95.00 99 GLY A C 1
ATOM 761 O O . GLY A 1 99 ? 5.034 -3.372 2.200 1.00 95.00 99 GLY A O 1
ATOM 762 N N . ILE A 1 100 ? 3.367 -4.426 3.271 1.00 97.31 100 ILE A N 1
ATOM 763 C CA . ILE A 1 100 ? 3.177 -5.499 2.284 1.00 97.31 100 ILE A CA 1
ATOM 764 C C . ILE A 1 100 ? 1.804 -5.364 1.628 1.00 97.31 100 ILE A C 1
ATOM 766 O O . ILE A 1 100 ? 0.782 -5.347 2.308 1.00 97.31 100 ILE A O 1
ATOM 770 N N . HIS A 1 101 ? 1.774 -5.311 0.302 1.00 97.25 101 HIS A N 1
ATOM 771 C CA . HIS A 1 101 ? 0.552 -5.167 -0.486 1.00 97.25 101 HIS A CA 1
ATOM 772 C C . HIS A 1 101 ? 0.459 -6.317 -1.483 1.00 97.25 101 HIS A C 1
ATOM 774 O O . HIS A 1 101 ? 1.308 -6.448 -2.363 1.00 97.25 101 HIS A O 1
ATOM 780 N N . VAL A 1 102 ? -0.554 -7.168 -1.344 1.00 98.06 102 VAL A N 1
ATOM 781 C CA . VAL A 1 102 ? -0.756 -8.340 -2.202 1.00 98.06 102 VAL A CA 1
ATOM 782 C C . VAL A 1 102 ? -2.087 -8.222 -2.928 1.00 98.06 102 VAL A C 1
ATOM 784 O O . VAL A 1 102 ? -3.123 -8.041 -2.286 1.00 98.06 102 VAL A O 1
ATOM 787 N N . GLY A 1 103 ? -2.084 -8.354 -4.255 1.00 96.81 103 GLY A N 1
ATOM 788 C CA . GLY A 1 103 ? -3.333 -8.287 -5.001 1.00 96.81 103 GLY A CA 1
ATOM 789 C C . GLY A 1 103 ? -3.282 -8.592 -6.485 1.00 96.81 103 GLY A C 1
ATOM 790 O O . GLY A 1 103 ? -2.313 -9.149 -6.982 1.00 96.81 103 GLY A O 1
ATOM 791 N N . LEU A 1 104 ? -4.346 -8.247 -7.212 1.00 97.44 104 LEU A N 1
ATOM 792 C CA . LEU A 1 104 ? -4.284 -8.204 -8.678 1.00 97.44 104 LEU A CA 1
ATOM 793 C C . LEU A 1 104 ? -3.761 -6.848 -9.139 1.00 97.44 104 LEU A C 1
ATOM 795 O O . LEU A 1 104 ? -2.902 -6.796 -10.015 1.00 97.44 104 LEU A O 1
ATOM 799 N N . LEU A 1 105 ? -4.241 -5.779 -8.508 1.00 97.38 105 LEU A N 1
ATOM 800 C CA . LEU A 1 105 ? -3.863 -4.400 -8.768 1.00 97.38 105 LEU A CA 1
ATOM 801 C C . LEU A 1 105 ? -3.473 -3.726 -7.453 1.00 97.38 105 LEU A C 1
ATOM 803 O O . LEU A 1 105 ? -4.275 -3.665 -6.521 1.00 97.38 105 LEU A O 1
ATOM 807 N N . ASN A 1 106 ? -2.257 -3.197 -7.391 1.00 96.25 106 ASN A N 1
ATOM 808 C CA . ASN A 1 106 ? -1.810 -2.336 -6.302 1.00 96.25 106 ASN A CA 1
ATOM 809 C C . ASN A 1 106 ? -1.548 -0.935 -6.854 1.00 96.25 106 ASN A C 1
ATOM 811 O O . ASN A 1 106 ? -0.674 -0.770 -7.698 1.00 96.25 106 ASN A O 1
ATOM 815 N N . GLU A 1 107 ? -2.257 0.068 -6.354 1.00 94.25 107 GLU A N 1
ATOM 816 C CA . GLU A 1 107 ? -2.103 1.474 -6.708 1.00 94.25 107 GLU A CA 1
ATOM 817 C C . GLU A 1 107 ? -1.629 2.264 -5.502 1.00 94.25 107 GLU A C 1
ATOM 819 O O . GLU A 1 107 ? -2.195 2.177 -4.412 1.00 94.25 107 GLU A O 1
ATOM 824 N N . THR A 1 108 ? -0.568 3.033 -5.702 1.00 90.38 108 THR A N 1
ATOM 825 C CA . THR A 1 108 ? 0.073 3.780 -4.629 1.00 90.38 108 THR A CA 1
ATOM 826 C C . THR A 1 108 ? 0.582 5.139 -5.077 1.00 90.38 108 THR A C 1
ATOM 828 O O . THR A 1 108 ? 1.000 5.313 -6.223 1.00 90.38 108 THR A O 1
ATOM 831 N N . GLY A 1 109 ? 0.607 6.097 -4.160 1.00 85.31 109 GLY A N 1
ATOM 832 C CA . GLY A 1 109 ? 1.102 7.444 -4.418 1.00 85.31 109 GLY A CA 1
ATOM 833 C C . GLY A 1 109 ? -0.010 8.480 -4.496 1.00 85.31 109 GLY A C 1
ATOM 834 O O . GLY A 1 109 ? -1.198 8.179 -4.373 1.00 85.31 109 GLY A O 1
ATOM 835 N N . LYS A 1 110 ? 0.394 9.741 -4.664 1.00 70.31 110 LYS A N 1
ATOM 836 C CA . LYS A 1 110 ? -0.504 10.888 -4.532 1.00 70.31 110 LYS A CA 1
ATOM 837 C C . LYS A 1 110 ? -1.598 10.845 -5.607 1.00 70.31 110 LYS A C 1
ATOM 839 O O . LYS A 1 110 ? -1.379 11.247 -6.752 1.00 70.31 110 LYS A O 1
ATOM 844 N N . LEU A 1 111 ? -2.812 10.460 -5.216 1.00 57.53 111 LEU A N 1
ATOM 845 C CA . LEU A 1 111 ? -4.011 10.955 -5.883 1.00 57.53 111 LEU A CA 1
ATOM 846 C C . LEU A 1 111 ? -3.947 12.478 -5.755 1.00 57.53 111 LEU A C 1
ATOM 848 O O . LEU A 1 111 ? -3.674 12.985 -4.670 1.00 57.53 111 LEU A O 1
ATOM 852 N N . LYS A 1 112 ? -4.074 13.212 -6.865 1.00 46.06 112 LYS A N 1
ATOM 853 C CA . LYS A 1 112 ? -3.937 14.676 -6.901 1.00 46.06 112 LYS A CA 1
ATOM 854 C C . LYS A 1 112 ? -5.001 15.337 -6.014 1.00 46.06 112 LYS A C 1
ATOM 856 O O . LYS A 1 112 ? -6.030 15.779 -6.510 1.00 46.06 112 LYS A O 1
ATOM 861 N N . SER A 1 113 ? -4.755 15.401 -4.713 1.00 46.25 113 SER A N 1
ATOM 862 C CA . SER A 1 113 ? -5.547 16.166 -3.766 1.00 46.25 113 SER A CA 1
ATOM 863 C C . SER A 1 113 ? -4.792 17.461 -3.519 1.00 46.25 113 SER A C 1
ATOM 865 O O . SER A 1 113 ? -3.776 17.528 -2.828 1.00 46.25 113 SER A O 1
ATOM 867 N N . GLU A 1 114 ? -5.236 18.474 -4.249 1.00 56.31 114 GLU A N 1
ATOM 868 C CA . GLU A 1 114 ? -4.772 19.847 -4.180 1.00 56.31 114 GLU A CA 1
ATOM 869 C C . GLU A 1 114 ? -5.020 20.388 -2.757 1.00 56.31 114 GLU A C 1
ATOM 871 O O . GLU A 1 114 ? -6.149 20.337 -2.275 1.00 56.31 114 GLU A O 1
ATOM 876 N N . LYS A 1 115 ? -3.977 20.957 -2.128 1.00 44.19 115 LYS A N 1
ATOM 877 C CA . LYS A 1 115 ? -3.972 21.718 -0.851 1.00 44.19 115 LYS A CA 1
ATOM 878 C C . LYS A 1 115 ? -3.662 20.952 0.447 1.00 44.19 115 LYS A C 1
ATOM 880 O O . LYS A 1 115 ? -4.449 20.969 1.388 1.00 44.19 115 LYS A O 1
ATOM 885 N N . THR A 1 116 ? -2.428 20.478 0.597 1.00 45.56 116 THR A N 1
ATOM 886 C CA . THR A 1 116 ? -1.797 20.362 1.929 1.00 45.56 116 THR A CA 1
ATOM 887 C C . THR A 1 116 ? -0.279 20.493 1.794 1.00 45.56 116 THR A C 1
ATOM 889 O O . THR A 1 116 ? 0.281 19.981 0.822 1.00 45.56 116 THR A O 1
ATOM 892 N N . PRO A 1 117 ? 0.407 21.206 2.711 1.00 43.91 117 PRO A N 1
ATOM 893 C CA . PRO A 1 117 ? 1.845 21.394 2.628 1.00 43.91 117 PRO A CA 1
ATOM 894 C C . PRO A 1 117 ? 2.550 20.045 2.751 1.00 43.91 117 PRO A C 1
ATOM 896 O O . PRO A 1 117 ? 2.273 19.220 3.622 1.00 43.91 117 PRO A O 1
ATOM 899 N N . GLU A 1 118 ? 3.441 19.847 1.796 1.00 49.06 118 GLU A N 1
ATOM 900 C CA . GLU A 1 118 ? 4.154 18.633 1.460 1.00 49.06 118 GLU A CA 1
ATOM 901 C C . GLU A 1 118 ? 5.098 18.201 2.588 1.00 49.06 118 GLU A C 1
ATOM 903 O O . GLU A 1 118 ? 6.257 18.600 2.649 1.00 49.06 118 GLU A O 1
ATOM 908 N N . LYS A 1 119 ? 4.627 17.333 3.490 1.00 45.06 119 LYS A N 1
ATOM 909 C CA . LYS A 1 119 ? 5.552 16.407 4.148 1.00 45.06 119 LYS A CA 1
ATOM 910 C C . LYS A 1 119 ? 5.907 15.343 3.121 1.00 45.06 119 LYS A C 1
ATOM 912 O O . LYS A 1 119 ? 5.073 14.495 2.796 1.00 45.06 119 LYS A O 1
ATOM 917 N N . GLU A 1 120 ? 7.135 15.427 2.617 1.00 53.19 120 GLU A N 1
ATOM 918 C CA . GLU A 1 120 ? 7.802 14.506 1.691 1.00 53.19 120 GLU A CA 1
ATOM 919 C C . GLU A 1 120 ? 7.946 13.103 2.310 1.00 53.19 120 GLU A C 1
ATOM 921 O O . GLU A 1 120 ? 9.029 12.594 2.587 1.00 53.19 120 GLU A O 1
ATOM 926 N N . THR A 1 121 ? 6.823 12.474 2.622 1.00 53.72 121 THR A N 1
ATOM 927 C CA . THR A 1 121 ? 6.811 11.195 3.316 1.00 53.72 121 THR A CA 1
ATOM 928 C C . THR A 1 121 ? 6.597 10.137 2.254 1.00 53.72 121 THR A C 1
ATOM 930 O O . THR A 1 121 ? 5.489 9.939 1.750 1.00 53.72 121 THR A O 1
ATOM 933 N N . ARG A 1 122 ? 7.711 9.528 1.869 1.00 70.75 122 ARG A N 1
ATOM 934 C CA . ARG A 1 122 ? 7.777 8.471 0.866 1.00 70.75 122 ARG A CA 1
ATOM 935 C C . ARG A 1 122 ? 7.264 7.165 1.472 1.00 70.75 122 ARG A C 1
ATOM 937 O O . ARG A 1 122 ? 7.543 6.879 2.637 1.00 70.75 122 ARG A O 1
ATOM 944 N N . GLY A 1 123 ? 6.513 6.394 0.692 1.00 79.00 123 GLY A N 1
ATOM 945 C CA . GLY A 1 123 ? 6.140 5.026 1.059 1.00 79.00 123 GLY A CA 1
ATOM 946 C C . GLY A 1 123 ? 7.299 4.050 0.834 1.00 79.00 123 GLY A C 1
ATOM 947 O O . GLY A 1 123 ? 8.151 4.285 -0.030 1.00 79.00 123 GLY A O 1
ATOM 948 N N . TYR A 1 124 ? 7.332 2.963 1.609 1.00 89.44 124 TYR A N 1
ATOM 949 C CA . TYR A 1 124 ? 8.333 1.896 1.501 1.00 89.44 124 TYR A CA 1
ATOM 950 C C . TYR A 1 124 ? 7.685 0.534 1.703 1.00 89.44 124 TYR A C 1
ATOM 952 O O . TYR A 1 124 ? 7.019 0.310 2.710 1.00 89.44 124 TYR A O 1
ATOM 960 N N . GLY A 1 125 ? 7.914 -0.421 0.809 1.00 92.25 125 GLY A N 1
ATOM 961 C CA . GLY A 1 125 ? 7.264 -1.714 0.986 1.00 92.25 125 GLY A CA 1
ATOM 962 C C . GLY A 1 125 ? 7.540 -2.755 -0.077 1.00 92.25 125 GLY A C 1
ATOM 963 O O . GLY A 1 125 ? 8.322 -2.548 -1.001 1.00 92.25 125 GLY A O 1
ATOM 964 N N . LEU A 1 126 ? 6.857 -3.882 0.075 1.00 95.88 126 LEU A N 1
ATOM 965 C CA . LEU A 1 126 ? 6.793 -4.973 -0.884 1.00 95.88 126 LEU A CA 1
ATOM 966 C C . LEU A 1 126 ? 5.402 -4.982 -1.516 1.00 95.88 126 LEU A C 1
ATOM 968 O O . LEU A 1 126 ? 4.398 -5.055 -0.808 1.00 95.88 126 LEU A O 1
ATOM 972 N N . LYS A 1 127 ? 5.343 -4.960 -2.843 1.00 96.56 127 LYS A N 1
ATOM 973 C CA . LYS A 1 127 ? 4.102 -5.083 -3.604 1.00 96.56 127 LYS A CA 1
ATOM 974 C C . LYS A 1 127 ? 4.178 -6.321 -4.472 1.00 96.56 127 LYS A C 1
ATOM 976 O O . LYS A 1 127 ? 5.112 -6.471 -5.254 1.00 96.56 127 LYS A O 1
ATOM 981 N N . VAL A 1 128 ? 3.209 -7.209 -4.321 1.00 97.75 128 VAL A N 1
ATOM 982 C CA . VAL A 1 128 ? 3.082 -8.425 -5.122 1.00 97.75 128 VAL A CA 1
ATOM 983 C C . VAL A 1 128 ? 1.724 -8.390 -5.795 1.00 97.75 128 VAL A C 1
ATOM 985 O O . VAL A 1 128 ? 0.703 -8.536 -5.126 1.00 97.75 128 VAL A O 1
ATOM 988 N N . ALA A 1 129 ? 1.697 -8.168 -7.105 1.00 97.06 129 ALA A N 1
ATOM 989 C CA . ALA A 1 129 ? 0.445 -8.153 -7.846 1.00 97.06 129 ALA A CA 1
ATOM 990 C C . ALA A 1 129 ? 0.612 -8.474 -9.322 1.00 97.06 129 ALA A C 1
ATOM 992 O O . ALA A 1 129 ? 1.721 -8.510 -9.833 1.00 97.06 129 ALA A O 1
ATOM 993 N N . VAL A 1 130 ? -0.494 -8.691 -10.035 1.00 97.69 130 VAL A N 1
ATOM 994 C CA . VAL A 1 130 ? -0.443 -8.773 -11.501 1.00 97.69 130 VAL A CA 1
ATOM 995 C C . VAL A 1 130 ? 0.043 -7.443 -12.074 1.00 97.69 130 VAL A C 1
ATOM 997 O O . VAL A 1 130 ? 0.962 -7.446 -12.895 1.00 97.69 130 VAL A O 1
ATOM 1000 N N . ALA A 1 131 ? -0.512 -6.325 -11.596 1.00 97.38 131 ALA A N 1
ATOM 1001 C CA . ALA A 1 131 ? -0.006 -4.993 -11.887 1.00 97.38 131 ALA A CA 1
ATOM 1002 C C . ALA A 1 131 ? 0.232 -4.169 -10.612 1.00 97.38 131 ALA A C 1
ATOM 1004 O O . ALA A 1 131 ? -0.627 -4.088 -9.734 1.00 97.38 131 ALA A O 1
ATOM 1005 N N . ASN A 1 132 ? 1.391 -3.518 -10.540 1.00 95.38 132 ASN A N 1
ATOM 1006 C CA . ASN A 1 132 ? 1.740 -2.553 -9.500 1.00 95.38 132 ASN A CA 1
ATOM 1007 C C . ASN A 1 132 ? 1.890 -1.164 -10.131 1.00 95.38 132 ASN A C 1
ATOM 1009 O O . ASN A 1 132 ? 2.601 -1.023 -11.122 1.00 95.38 132 ASN A O 1
ATOM 1013 N N . ILE A 1 133 ? 1.255 -0.143 -9.558 1.00 93.31 133 ILE A N 1
ATOM 1014 C CA . ILE A 1 133 ? 1.284 1.251 -10.012 1.00 93.31 133 ILE A CA 1
ATOM 1015 C C . ILE A 1 133 ? 1.712 2.136 -8.833 1.00 93.31 133 ILE A C 1
ATOM 1017 O O . ILE A 1 133 ? 1.110 2.080 -7.759 1.00 93.31 133 ILE A O 1
ATOM 1021 N N . GLY A 1 134 ? 2.768 2.938 -9.002 1.00 88.25 134 GLY A N 1
ATOM 1022 C CA . GLY A 1 134 ? 3.354 3.717 -7.906 1.00 88.25 134 GLY A CA 1
ATOM 1023 C C . GLY A 1 134 ? 4.156 4.940 -8.341 1.00 88.25 134 GLY A C 1
ATOM 1024 O O . GLY A 1 134 ? 5.176 4.801 -9.009 1.00 88.25 134 GLY A O 1
ATOM 1025 N N . THR A 1 135 ? 3.771 6.152 -7.934 1.00 80.00 135 THR A N 1
ATOM 1026 C CA . THR A 1 135 ? 4.510 7.369 -8.339 1.00 80.00 135 THR A CA 1
ATOM 1027 C C . THR A 1 135 ? 5.616 7.782 -7.373 1.00 80.00 135 THR A C 1
ATOM 1029 O O . THR A 1 135 ? 6.667 8.216 -7.840 1.00 80.00 135 THR A O 1
ATOM 1032 N N . ASP A 1 136 ? 5.418 7.609 -6.061 1.00 76.88 136 ASP A N 1
ATOM 1033 C CA . ASP A 1 136 ? 6.230 8.268 -5.021 1.00 76.88 136 ASP A CA 1
ATOM 1034 C C . ASP A 1 136 ? 6.634 7.328 -3.865 1.00 76.88 136 ASP A C 1
ATOM 1036 O O . ASP A 1 136 ? 6.703 7.725 -2.699 1.00 76.88 136 ASP A O 1
ATOM 1040 N N . GLU A 1 137 ? 6.903 6.057 -4.177 1.00 81.62 137 GLU A N 1
ATOM 1041 C CA . GLU A 1 137 ? 7.234 5.041 -3.170 1.00 81.62 137 GLU A CA 1
ATOM 1042 C C . GLU A 1 137 ? 8.421 4.167 -3.566 1.00 81.62 137 GLU A C 1
ATOM 1044 O O . GLU A 1 137 ? 8.427 3.545 -4.629 1.00 81.62 137 GLU A O 1
ATOM 1049 N N . TYR A 1 138 ? 9.395 4.037 -2.664 1.00 88.12 138 TYR A N 1
ATOM 1050 C CA . TYR A 1 138 ? 10.491 3.083 -2.813 1.00 88.12 138 TYR A CA 1
ATOM 1051 C C . TYR A 1 138 ? 10.001 1.691 -2.436 1.00 88.12 138 TYR A C 1
ATOM 1053 O O . TYR A 1 138 ? 10.057 1.276 -1.280 1.00 88.12 138 TYR A O 1
ATOM 1061 N N . SER A 1 139 ? 9.510 0.962 -3.429 1.00 89.56 139 SER A N 1
ATOM 1062 C CA . SER A 1 139 ? 8.945 -0.369 -3.229 1.00 89.56 139 SER A CA 1
ATOM 1063 C C . SER A 1 139 ? 9.715 -1.437 -3.997 1.00 89.56 139 SER A C 1
ATOM 1065 O O . SER A 1 139 ? 10.283 -1.173 -5.055 1.00 89.56 139 SER A O 1
ATOM 1067 N N . LEU A 1 140 ? 9.755 -2.650 -3.448 1.00 93.44 140 LEU A N 1
ATOM 1068 C CA . LEU A 1 140 ? 10.041 -3.850 -4.221 1.00 93.44 140 LEU A CA 1
ATOM 1069 C C . LEU A 1 140 ? 8.727 -4.284 -4.873 1.00 93.44 140 LEU A C 1
ATOM 1071 O O . LEU A 1 140 ? 7.816 -4.729 -4.182 1.00 93.44 140 LEU A O 1
ATOM 1075 N N . ASN A 1 141 ? 8.621 -4.118 -6.183 1.00 94.94 141 ASN A N 1
ATOM 1076 C CA . ASN A 1 141 ? 7.451 -4.477 -6.970 1.00 94.94 141 ASN A CA 1
ATOM 1077 C C . ASN A 1 141 ? 7.706 -5.816 -7.657 1.00 94.94 141 ASN A C 1
ATOM 1079 O O . ASN A 1 141 ? 8.678 -5.958 -8.396 1.00 94.94 141 ASN A O 1
ATOM 1083 N N . ILE A 1 142 ? 6.845 -6.796 -7.415 1.00 95.69 142 ILE A N 1
ATOM 1084 C CA . ILE A 1 142 ? 6.882 -8.110 -8.051 1.00 95.69 142 ILE A CA 1
ATOM 1085 C C . ILE A 1 142 ? 5.546 -8.308 -8.762 1.00 95.69 142 ILE A C 1
ATOM 1087 O O . ILE A 1 142 ? 4.489 -8.220 -8.133 1.00 95.69 142 ILE A O 1
ATOM 1091 N N . GLY A 1 143 ? 5.580 -8.558 -10.069 1.00 95.06 143 GLY A N 1
ATOM 1092 C CA . GLY A 1 143 ? 4.352 -8.677 -10.848 1.00 95.06 143 GLY A CA 1
ATOM 1093 C C . GLY A 1 143 ? 4.541 -8.912 -12.332 1.00 95.06 143 GLY A C 1
ATOM 1094 O O . GLY A 1 143 ? 5.663 -9.026 -12.800 1.00 95.06 143 GLY A O 1
ATOM 1095 N N . LEU A 1 144 ? 3.455 -8.994 -13.101 1.00 95.50 144 LEU A N 1
ATOM 1096 C CA . LEU A 1 144 ? 3.571 -9.035 -14.564 1.00 95.50 144 LEU A CA 1
ATOM 1097 C C . LEU A 1 144 ? 3.877 -7.645 -15.122 1.00 95.50 144 LEU A C 1
ATOM 1099 O O . LEU A 1 144 ? 4.726 -7.525 -16.001 1.00 95.50 144 LEU A O 1
ATOM 1103 N N . ALA A 1 145 ? 3.220 -6.615 -14.589 1.00 95.62 145 ALA A N 1
ATOM 1104 C CA . ALA A 1 145 ? 3.423 -5.224 -14.961 1.00 95.62 145 ALA A CA 1
ATOM 1105 C C . ALA A 1 145 ? 3.767 -4.379 -13.729 1.00 95.62 145 ALA A C 1
ATOM 1107 O O . ALA A 1 145 ? 3.015 -4.341 -12.760 1.00 95.62 145 ALA A O 1
ATOM 1108 N N . ASN A 1 146 ? 4.882 -3.660 -13.766 1.00 93.75 146 ASN A N 1
ATOM 1109 C CA . ASN A 1 146 ? 5.280 -2.747 -12.698 1.00 93.75 146 ASN A CA 1
ATOM 1110 C C . ASN A 1 146 ? 5.473 -1.348 -13.285 1.00 93.75 146 ASN A C 1
ATOM 1112 O O . ASN A 1 146 ? 6.398 -1.119 -14.058 1.00 93.75 146 ASN A O 1
ATOM 1116 N N . LEU A 1 147 ? 4.588 -0.420 -12.935 1.00 90.88 147 LEU A N 1
ATOM 1117 C CA . LEU A 1 147 ? 4.561 0.960 -13.406 1.00 90.88 147 LEU A CA 1
ATOM 1118 C C . LEU A 1 147 ? 4.874 1.888 -12.234 1.00 90.88 147 LEU A C 1
ATOM 1120 O O . LEU A 1 147 ? 3.977 2.335 -11.522 1.00 90.88 147 LEU A O 1
ATOM 1124 N N . GLY A 1 148 ? 6.145 2.198 -12.010 1.00 83.88 148 GLY A N 1
ATOM 1125 C CA . GLY A 1 148 ? 6.484 3.129 -10.951 1.00 83.88 148 GLY A CA 1
ATOM 1126 C C . GLY A 1 148 ? 7.876 3.716 -11.019 1.00 83.88 148 GLY A C 1
ATOM 1127 O O . GLY A 1 148 ? 8.819 3.093 -11.487 1.00 83.88 148 GLY A O 1
ATOM 1128 N N . LYS A 1 149 ? 8.010 4.957 -10.551 1.00 78.25 149 LYS A N 1
ATOM 1129 C CA . LYS A 1 149 ? 9.245 5.736 -10.732 1.00 78.25 149 LYS A CA 1
ATOM 1130 C C . LYS A 1 149 ? 10.391 5.250 -9.844 1.00 78.25 149 LYS A C 1
ATOM 1132 O O . LYS A 1 149 ? 11.546 5.269 -10.272 1.00 78.25 149 LYS A O 1
ATOM 1137 N N . LEU A 1 150 ? 10.078 4.822 -8.622 1.00 81.44 150 LEU A N 1
ATOM 1138 C CA . LEU A 1 150 ? 11.042 4.542 -7.559 1.00 81.44 150 LEU A CA 1
ATOM 1139 C C . LEU A 1 150 ? 10.993 3.069 -7.126 1.00 81.44 150 LEU A C 1
ATOM 1141 O O . LEU A 1 150 ? 9.938 2.440 -7.130 1.00 81.44 150 LEU A O 1
ATOM 1145 N N . GLY A 1 151 ? 12.143 2.537 -6.706 1.00 85.31 151 GLY A N 1
ATOM 1146 C CA . GLY A 1 151 ? 12.258 1.184 -6.156 1.00 85.31 151 GLY A CA 1
ATOM 1147 C C . GLY A 1 151 ? 12.755 0.119 -7.138 1.00 85.31 151 GLY A C 1
ATOM 1148 O O . GLY A 1 151 ? 13.262 0.423 -8.215 1.00 85.31 151 GLY A O 1
ATOM 1149 N N . VAL A 1 152 ? 12.662 -1.144 -6.730 1.00 89.62 152 VAL A N 1
ATOM 1150 C CA . VAL A 1 152 ? 13.115 -2.302 -7.514 1.00 89.62 152 VAL A CA 1
ATOM 1151 C C . VAL A 1 152 ? 11.895 -2.965 -8.127 1.00 89.62 152 VAL A C 1
ATOM 1153 O O . VAL A 1 152 ? 10.954 -3.267 -7.405 1.00 89.62 152 VAL A O 1
ATOM 1156 N N . SER A 1 153 ? 11.899 -3.217 -9.431 1.00 91.94 153 SER A N 1
ATOM 1157 C CA . SER A 1 153 ? 10.787 -3.894 -10.106 1.00 91.94 153 SER A CA 1
ATOM 1158 C C . SER A 1 153 ? 11.239 -5.202 -10.738 1.00 91.94 153 SER A C 1
ATOM 1160 O O . SER A 1 153 ? 12.228 -5.229 -11.467 1.00 91.94 153 SER A O 1
ATOM 1162 N N . ILE A 1 154 ? 10.521 -6.284 -10.445 1.00 91.94 154 ILE A N 1
ATOM 1163 C CA . ILE A 1 154 ? 10.741 -7.624 -10.983 1.00 91.94 154 ILE A CA 1
ATOM 1164 C C . ILE A 1 154 ? 9.448 -8.070 -11.665 1.00 91.94 154 ILE A C 1
ATOM 1166 O O . ILE A 1 154 ? 8.409 -8.206 -11.016 1.00 91.94 154 ILE A O 1
ATOM 1170 N N . GLY A 1 155 ? 9.491 -8.291 -12.975 1.00 90.69 155 GLY A N 1
ATOM 1171 C CA . GLY A 1 155 ? 8.286 -8.622 -13.725 1.00 90.69 155 GLY A CA 1
ATOM 1172 C C . GLY A 1 155 ? 8.464 -8.735 -15.222 1.00 90.69 155 GLY A C 1
ATOM 1173 O O . GLY A 1 155 ? 9.536 -8.461 -15.733 1.00 90.69 155 GLY A O 1
ATOM 1174 N N . ALA A 1 156 ? 7.425 -9.134 -15.952 1.00 90.62 156 ALA A N 1
ATOM 1175 C CA . ALA A 1 156 ? 7.520 -9.230 -17.410 1.00 90.62 156 ALA A CA 1
ATOM 1176 C C . ALA A 1 156 ? 7.746 -7.849 -18.046 1.00 90.62 156 ALA A C 1
ATOM 1178 O O . ALA A 1 156 ? 8.626 -7.697 -18.893 1.00 90.62 156 ALA A O 1
ATOM 1179 N N . VAL A 1 157 ? 6.990 -6.847 -17.598 1.00 91.56 157 VAL A N 1
ATOM 1180 C CA . VAL A 1 157 ? 7.062 -5.462 -18.063 1.00 91.56 157 VAL A CA 1
ATOM 1181 C C . VAL A 1 157 ? 7.312 -4.545 -16.874 1.00 91.56 157 VAL A C 1
ATOM 1183 O O . VAL A 1 157 ? 6.545 -4.544 -15.913 1.00 91.56 157 VAL A O 1
ATOM 1186 N N . ASN A 1 158 ? 8.358 -3.729 -16.950 1.00 90.31 158 ASN A N 1
ATOM 1187 C CA . ASN A 1 158 ? 8.676 -2.730 -15.938 1.00 90.31 158 ASN A CA 1
ATOM 1188 C C . ASN A 1 158 ? 8.815 -1.347 -16.589 1.00 90.31 158 ASN A C 1
ATOM 1190 O O . ASN A 1 158 ? 9.411 -1.210 -17.656 1.00 90.31 158 ASN A O 1
ATOM 1194 N N . MET A 1 159 ? 8.266 -0.317 -15.947 1.00 87.94 159 MET A N 1
ATOM 1195 C CA . MET A 1 159 ? 8.435 1.086 -16.322 1.00 87.94 159 MET A CA 1
ATOM 1196 C C . MET A 1 159 ? 8.794 1.900 -15.079 1.00 87.94 159 MET A C 1
ATOM 1198 O O . MET A 1 159 ? 8.002 1.954 -14.141 1.00 87.94 159 MET A O 1
ATOM 1202 N N . GLY A 1 160 ? 9.961 2.543 -15.065 1.00 82.50 160 GLY A N 1
ATOM 1203 C CA . GLY A 1 160 ? 10.484 3.225 -13.876 1.00 82.50 160 GLY A CA 1
ATOM 1204 C C . GLY A 1 160 ? 11.861 3.852 -14.068 1.00 82.50 160 GLY A C 1
ATOM 1205 O O . GLY A 1 160 ? 12.367 3.884 -15.178 1.00 82.50 160 GLY A O 1
ATOM 1206 N N . SER A 1 161 ? 12.503 4.347 -13.009 1.00 72.25 161 SER A N 1
ATOM 1207 C CA . SER A 1 161 ? 13.822 5.012 -13.129 1.00 72.25 161 SER A CA 1
ATOM 1208 C C . SER A 1 161 ? 14.961 4.320 -12.367 1.00 72.25 161 SER A C 1
ATOM 1210 O O . SER A 1 161 ? 16.118 4.711 -12.531 1.00 72.25 161 SER A O 1
ATOM 1212 N N . PHE A 1 162 ? 14.650 3.310 -11.547 1.00 78.06 162 PHE A N 1
ATOM 1213 C CA . PHE A 1 162 ? 15.598 2.570 -10.699 1.00 78.06 162 PHE A CA 1
ATOM 1214 C C . PHE A 1 162 ? 15.932 1.176 -11.285 1.00 78.06 162 PHE A C 1
ATOM 1216 O O . PHE A 1 162 ? 16.103 1.049 -12.495 1.00 78.06 162 PHE A O 1
ATOM 1223 N N . LEU A 1 163 ? 16.082 0.138 -10.453 1.00 82.56 163 LEU A N 1
ATOM 1224 C CA . LEU A 1 163 ? 16.451 -1.216 -10.867 1.00 82.56 163 LEU A CA 1
ATOM 1225 C C . LEU A 1 163 ? 15.234 -1.962 -11.417 1.00 82.56 163 LEU A C 1
ATOM 1227 O O . LEU A 1 163 ? 14.211 -2.081 -10.740 1.00 82.56 163 LEU A O 1
ATOM 1231 N N . GLN A 1 164 ? 15.376 -2.514 -12.620 1.00 85.44 164 GLN A N 1
ATOM 1232 C CA . GLN A 1 164 ? 14.320 -3.274 -13.280 1.00 85.44 164 GLN A CA 1
ATOM 1233 C C . GLN A 1 164 ? 14.857 -4.615 -13.789 1.00 85.44 164 GLN A C 1
ATOM 1235 O O . GLN A 1 164 ? 15.851 -4.673 -14.519 1.00 85.44 164 GLN A O 1
ATOM 1240 N N . ILE A 1 165 ? 14.175 -5.701 -13.437 1.00 85.94 165 ILE A N 1
ATOM 1241 C CA . ILE A 1 165 ? 14.485 -7.068 -13.860 1.00 85.94 165 ILE A CA 1
ATOM 1242 C C . ILE A 1 165 ? 13.239 -7.625 -14.550 1.00 85.94 165 ILE A C 1
ATOM 1244 O O . ILE A 1 165 ? 12.185 -7.754 -13.931 1.00 85.94 165 ILE A O 1
ATOM 1248 N N . GLY A 1 166 ? 13.338 -7.941 -15.837 1.00 83.69 166 GLY A N 1
ATOM 1249 C CA . GLY A 1 166 ? 12.173 -8.355 -16.608 1.00 83.69 166 GLY A CA 1
ATOM 1250 C C . GLY A 1 166 ? 12.409 -8.824 -18.030 1.00 83.69 166 GLY A C 1
ATOM 1251 O O . GLY A 1 166 ? 13.517 -9.183 -18.397 1.00 83.69 166 GLY A O 1
ATOM 1252 N N . LEU A 1 167 ? 11.350 -8.864 -18.836 1.00 84.62 167 LEU A N 1
ATOM 1253 C CA . LEU A 1 167 ? 11.462 -9.114 -20.279 1.00 84.62 167 LEU A CA 1
ATOM 1254 C C . LEU A 1 167 ? 11.539 -7.800 -21.058 1.00 84.62 167 LEU A C 1
ATOM 1256 O O . LEU A 1 167 ? 12.284 -7.705 -22.031 1.00 84.62 167 LEU A O 1
ATOM 1260 N N . ILE A 1 168 ? 10.780 -6.800 -20.609 1.00 83.44 168 ILE A N 1
ATOM 1261 C CA . ILE A 1 168 ? 10.715 -5.457 -21.176 1.00 83.44 168 ILE A CA 1
ATOM 1262 C C . ILE A 1 168 ? 10.884 -4.456 -20.038 1.00 83.44 168 ILE A C 1
ATOM 1264 O O . ILE A 1 168 ? 10.112 -4.463 -19.080 1.00 83.44 168 ILE A O 1
ATOM 1268 N N . ASN A 1 169 ? 11.863 -3.569 -20.179 1.00 82.88 169 ASN A N 1
ATOM 1269 C CA . ASN A 1 169 ? 12.112 -2.474 -19.250 1.00 82.88 169 ASN A CA 1
ATOM 1270 C C . ASN A 1 169 ? 12.068 -1.135 -19.994 1.00 82.88 169 ASN A C 1
ATOM 1272 O O . ASN A 1 169 ? 12.682 -0.993 -21.055 1.00 82.88 169 ASN A O 1
ATOM 1276 N N . SER A 1 170 ? 11.359 -0.161 -19.426 1.00 83.00 170 SER A N 1
ATOM 1277 C CA . SER A 1 170 ? 11.245 1.203 -19.941 1.00 83.00 170 SER A CA 1
ATOM 1278 C C . SER A 1 170 ? 11.618 2.220 -18.863 1.00 83.00 170 SER A C 1
ATOM 1280 O O . SER A 1 170 ? 11.298 2.048 -17.682 1.00 83.00 170 SER A O 1
ATOM 1282 N N . CYS A 1 171 ? 12.305 3.287 -19.268 1.00 74.75 171 CYS A N 1
ATOM 1283 C CA . CYS A 1 171 ? 12.845 4.290 -18.359 1.00 74.75 171 CYS A CA 1
ATOM 1284 C C . CYS A 1 171 ? 12.087 5.625 -18.444 1.00 74.75 171 CYS A C 1
ATOM 1286 O O . CYS A 1 171 ? 11.805 6.098 -19.541 1.00 74.75 171 CYS A O 1
ATOM 1288 N N . PHE A 1 172 ? 11.813 6.268 -17.298 1.00 69.44 172 PHE A N 1
ATOM 1289 C CA . PHE A 1 172 ? 11.435 7.691 -17.268 1.00 69.44 172 PHE A CA 1
ATOM 1290 C C . PHE A 1 172 ? 12.697 8.564 -17.246 1.00 69.44 172 PHE A C 1
ATOM 1292 O O . PHE A 1 172 ? 13.526 8.456 -16.336 1.00 69.44 172 PHE A O 1
ATOM 1299 N N . GLU A 1 173 ? 12.825 9.412 -18.260 1.00 59.28 173 GLU A N 1
ATOM 1300 C CA . GLU A 1 173 ? 14.015 10.187 -18.609 1.00 59.28 173 GLU A CA 1
ATOM 1301 C C . GLU A 1 173 ? 14.087 11.524 -17.860 1.00 59.28 173 GLU A C 1
ATOM 1303 O O . GLU A 1 173 ? 13.889 12.573 -18.455 1.00 59.28 173 GLU A O 1
ATOM 1308 N N . ASP A 1 174 ? 14.326 11.501 -16.541 1.00 51.69 174 ASP A N 1
ATOM 1309 C CA . ASP A 1 174 ? 14.450 12.767 -15.786 1.00 51.69 174 ASP A CA 1
ATOM 1310 C C . ASP A 1 174 ? 15.424 12.782 -14.587 1.00 51.69 174 ASP A C 1
ATOM 1312 O O . ASP A 1 174 ? 15.457 13.741 -13.814 1.00 51.69 174 ASP A O 1
ATOM 1316 N N . GLN A 1 175 ? 16.284 11.772 -14.401 1.00 43.81 175 GLN A N 1
ATOM 1317 C CA . GLN A 1 175 ? 17.306 11.816 -13.338 1.00 43.81 175 GLN A CA 1
ATOM 1318 C C . GLN A 1 175 ? 18.644 11.205 -13.779 1.00 43.81 175 GLN A C 1
ATOM 1320 O O . GLN A 1 175 ? 18.788 9.987 -13.906 1.00 43.81 175 GLN A O 1
ATOM 1325 N N . LYS A 1 176 ? 19.662 12.068 -13.909 1.00 45.44 176 LYS A N 1
ATOM 1326 C CA . LYS A 1 176 ? 21.086 11.697 -13.871 1.00 45.44 176 LYS A CA 1
ATOM 1327 C C . LYS A 1 176 ? 21.384 11.017 -12.527 1.00 45.44 176 LYS A C 1
ATOM 1329 O O . LYS A 1 176 ? 21.510 11.708 -11.523 1.00 45.44 176 LYS A O 1
ATOM 1334 N N . SER A 1 177 ? 21.509 9.688 -12.474 1.00 39.91 177 SER A N 1
ATOM 1335 C CA . SER A 1 177 ? 22.011 9.011 -11.266 1.00 39.91 177 SER A CA 1
ATOM 1336 C C . SER A 1 177 ? 22.716 7.676 -11.553 1.00 39.91 177 SER A C 1
ATOM 1338 O O . SER A 1 177 ? 22.099 6.694 -11.969 1.00 39.91 177 SER A O 1
ATOM 1340 N N . LEU A 1 178 ? 24.038 7.740 -11.359 1.00 36.91 178 LEU A N 1
ATOM 1341 C CA . LEU A 1 178 ? 25.022 6.784 -10.824 1.00 36.91 178 LEU A CA 1
ATOM 1342 C C . LEU A 1 178 ? 24.889 5.263 -11.096 1.00 36.91 178 LEU A C 1
ATOM 1344 O O . LEU A 1 178 ? 24.068 4.566 -10.516 1.00 36.91 178 LEU A O 1
ATOM 1348 N N . ILE A 1 179 ? 25.861 4.783 -11.888 1.00 40.66 179 ILE A N 1
ATOM 1349 C CA . ILE A 1 179 ? 26.665 3.546 -11.763 1.00 40.66 179 ILE A CA 1
ATOM 1350 C C . ILE A 1 179 ? 25.917 2.190 -11.736 1.00 40.66 179 ILE A C 1
ATOM 1352 O O . ILE A 1 179 ? 25.462 1.708 -10.706 1.00 40.66 179 ILE A O 1
ATOM 1356 N N . GLY A 1 180 ? 25.995 1.470 -12.863 1.00 37.91 180 GLY A N 1
ATOM 1357 C CA . GLY A 1 180 ? 26.702 0.177 -12.869 1.00 37.91 180 GLY A CA 1
ATOM 1358 C C . GLY A 1 180 ? 25.910 -1.107 -13.126 1.00 37.91 180 GLY A C 1
ATOM 1359 O O . GLY A 1 180 ? 26.438 -1.987 -13.792 1.00 37.91 180 GLY A O 1
ATOM 1360 N N . LEU A 1 181 ? 24.669 -1.244 -12.652 1.00 46.00 181 LEU A N 1
ATOM 1361 C CA . LEU A 1 181 ? 23.902 -2.502 -12.764 1.00 46.00 181 LEU A CA 1
ATOM 1362 C C . LEU A 1 181 ? 22.400 -2.217 -12.924 1.00 46.00 181 LEU A C 1
ATOM 1364 O O . LEU A 1 181 ? 21.594 -2.562 -12.067 1.00 46.00 181 LEU A O 1
ATOM 1368 N N . ARG A 1 182 ? 22.005 -1.507 -13.988 1.00 51.69 182 ARG A N 1
ATOM 1369 C CA . ARG A 1 182 ? 20.607 -1.057 -14.138 1.00 51.69 182 ARG A CA 1
ATOM 1370 C C . ARG A 1 182 ? 19.640 -2.142 -14.628 1.00 51.69 182 ARG A C 1
ATOM 1372 O O . ARG A 1 182 ? 18.468 -2.093 -14.269 1.00 51.69 182 ARG A O 1
ATOM 1379 N N . HIS A 1 183 ? 20.093 -3.108 -15.431 1.00 50.66 183 HIS A N 1
ATOM 1380 C CA . HIS A 1 183 ? 19.183 -3.975 -16.185 1.00 50.66 183 HIS A CA 1
ATOM 1381 C C . HIS A 1 183 ? 19.779 -5.370 -16.442 1.00 50.66 183 HIS A C 1
ATOM 1383 O O . HIS A 1 183 ? 20.859 -5.479 -17.015 1.00 50.66 183 HIS A O 1
ATOM 1389 N N . PHE A 1 184 ? 19.055 -6.431 -16.079 1.00 50.53 184 PHE A N 1
ATOM 1390 C CA . PHE A 1 184 ? 19.346 -7.822 -16.466 1.00 50.53 184 PHE A CA 1
ATOM 1391 C C . PHE A 1 184 ? 18.181 -8.347 -17.316 1.00 50.53 184 PHE A C 1
ATOM 1393 O O . PHE A 1 184 ? 17.260 -8.928 -16.751 1.00 50.53 184 PHE A O 1
ATOM 1400 N N . VAL A 1 185 ? 18.159 -8.067 -18.633 1.00 55.22 185 VAL A N 1
ATOM 1401 C CA . VAL A 1 185 ? 16.992 -8.312 -19.520 1.00 55.22 185 VAL A CA 1
ATOM 1402 C C . VAL A 1 185 ? 17.377 -8.544 -20.997 1.00 55.22 185 VAL A C 1
ATOM 1404 O O . VAL A 1 185 ? 18.415 -8.067 -21.446 1.00 55.22 185 VAL A O 1
ATOM 1407 N N . LEU A 1 186 ? 16.504 -9.247 -21.742 1.00 51.09 186 LEU A N 1
ATOM 1408 C CA . LEU A 1 186 ? 16.572 -9.568 -23.181 1.00 51.09 186 LEU A CA 1
ATOM 1409 C C . LEU A 1 186 ? 16.332 -8.361 -24.126 1.00 51.09 186 LEU A C 1
ATOM 1411 O O . LEU A 1 186 ? 16.998 -8.258 -25.151 1.00 51.09 186 LEU A O 1
ATOM 1415 N N . PHE A 1 187 ? 15.405 -7.448 -23.798 1.00 48.22 187 PHE A N 1
ATOM 1416 C CA . PHE A 1 187 ? 15.153 -6.192 -24.522 1.00 48.22 187 PHE A CA 1
ATOM 1417 C C . PHE A 1 187 ? 15.183 -4.985 -23.577 1.00 48.22 187 PHE A C 1
ATOM 1419 O O . PHE A 1 187 ? 14.351 -4.850 -22.678 1.00 48.22 187 PHE A O 1
ATOM 1426 N N . ASN A 1 188 ? 16.135 -4.084 -23.806 1.00 55.12 188 ASN A N 1
ATOM 1427 C CA . ASN A 1 188 ? 16.282 -2.852 -23.045 1.00 55.12 188 ASN A CA 1
ATOM 1428 C C . ASN A 1 188 ? 15.938 -1.653 -23.935 1.00 55.12 188 ASN A C 1
ATOM 1430 O O . ASN A 1 188 ? 16.651 -1.387 -24.899 1.00 55.12 188 ASN A O 1
ATOM 1434 N N . LEU A 1 189 ? 14.834 -0.961 -23.636 1.00 55.94 189 LEU A N 1
ATOM 1435 C CA . LEU A 1 189 ? 14.378 0.212 -24.396 1.00 55.94 189 LEU A CA 1
ATOM 1436 C C . LEU A 1 189 ? 14.862 1.537 -23.789 1.00 55.94 189 LEU A C 1
ATOM 1438 O O . LEU A 1 189 ? 14.410 2.604 -24.201 1.00 55.94 189 LEU A O 1
ATOM 1442 N N . CYS A 1 190 ? 15.782 1.492 -22.825 1.00 54.31 190 CYS A N 1
ATOM 1443 C CA . CYS A 1 190 ? 16.444 2.681 -22.309 1.00 54.31 190 CYS A CA 1
ATOM 1444 C C . CYS A 1 190 ? 17.571 3.060 -23.281 1.00 54.31 190 CYS A C 1
ATOM 1446 O O . CYS A 1 190 ? 18.703 2.599 -23.161 1.00 54.31 190 CYS A O 1
ATOM 1448 N N . LEU A 1 191 ? 17.223 3.837 -24.308 1.00 45.16 191 LEU A N 1
ATOM 1449 C CA . LEU A 1 191 ? 18.197 4.485 -25.178 1.00 45.16 191 LEU A CA 1
ATOM 1450 C C . LEU A 1 191 ? 18.904 5.566 -24.351 1.00 45.16 191 LEU A C 1
ATOM 1452 O O . LEU A 1 191 ? 18.314 6.610 -24.096 1.00 45.16 191 LEU A O 1
ATOM 1456 N N . ASP A 1 192 ? 20.142 5.306 -23.922 1.00 42.56 192 ASP A N 1
ATOM 1457 C CA . ASP A 1 192 ? 21.050 6.379 -23.505 1.00 42.56 192 ASP A CA 1
ATOM 1458 C C . ASP A 1 192 ? 21.192 7.337 -24.700 1.00 42.56 192 ASP A C 1
ATOM 1460 O O . ASP A 1 192 ? 21.682 6.942 -25.764 1.00 42.56 192 ASP A O 1
ATOM 1464 N N . LYS A 1 193 ? 20.718 8.576 -24.549 1.00 37.41 193 LYS A N 1
ATOM 1465 C CA . LYS A 1 193 ? 21.140 9.700 -25.389 1.00 37.41 193 LYS A CA 1
ATOM 1466 C C . LYS A 1 193 ? 22.261 10.468 -24.709 1.00 37.41 193 LYS A C 1
ATOM 1468 O O . LYS A 1 193 ? 22.158 10.712 -23.487 1.00 37.41 193 LYS A O 1
#

Foldseek 3Di:
DDDDDDDDDPVVVPVVVVVVPPFFPPDPPAWGWGAPDVQETQETEGADDDEGAEYQHEYEYAEYHYAYYNYEYEHQEYEYQYYDEEYAHQEYAYQAAEEEYEHAEYHYHDPPDPDDPDPLDAHEYEYEHQEYDYEGHAYEAEHQEYHYAHHAYEHQEYEYDAAYEHAEYHYDPDDDDDDDHRYDYDDYPPPDD

Sequence (193 aa):
MKKRPKQFSITFLLPLLFIVNCSFWVYPEYGVRVPVADGVEALNLNLIYGKSHTIAGVSVGGFNESDSLYGAKVGVINFSKESYGVTVGLHNIAERAVGIHVGLLNETGKLKSEKTPEKETRGYGLKVAVANIGTDEYSLNIGLANLGKLGVSIGAVNMGSFLQIGLINSCFEDQKSLIGLRHFVLFNLCLDK

InterPro domains:
  IPR058093 LA_2272-like repeat [NF047436] (57-82)

Radius of gyration: 24.74 Å; chains: 1; bounding box: 67×44×90 Å

Secondary structure (DSSP, 8-state):
---PPP---GGGSHHHHHHHTTS----TTTEEEEEEETTEEEEEEESSEEEEEEEEEEEEEEEEEEEEEEEEEEEEEEEEEEEEEEEEEEEEEEEEEEEEEEEEEEEES------S------EEEEEEEEEEEESSEEEEEEEEEEEESSEEEEEEEEEESSEEEEEEEEE-S------S--EESSEE-----